Protein AF-0000000070336571 (afdb_homodimer)

InterPro domains:
  IPR000070 Pectinesterase, catalytic [PF01095] (1-178)
  IPR011050 Pectin lyase fold/virulence factor [SSF51126] (1-182)
  IPR012334 Pectin lyase fold [G3DSA:2.160.20.10] (1-184)

pLDDT: mean 88.75, std 18.02, range [26.05, 98.94]

Organism: NCBI:txid109376

Structure (mmCIF, N/CA/C/O backbone):
data_AF-0000000070336571-model_v1
#
loop_
_entity.id
_entity.type
_entity.pdbx_description
1 polymer Pectinesterase
#
loop_
_atom_site.group_PDB
_atom_site.id
_atom_site.type_symbol
_atom_site.label_atom_id
_atom_site.label_alt_id
_atom_site.label_comp_id
_atom_site.label_asym_id
_atom_site.label_entity_id
_atom_site.label_seq_id
_atom_site.pdbx_PDB_ins_code
_atom_site.Cartn_x
_atom_site.Cartn_y
_atom_site.Cartn_z
_atom_site.occupancy
_atom_site.B_iso_or_equiv
_atom_site.auth_seq_id
_atom_site.auth_comp_id
_atom_site.auth_asym_id
_atom_site.auth_atom_id
_atom_site.pdbx_PDB_model_num
ATOM 1 N N . GLY A 1 1 ? -10.25 0.344 24.266 1 26.14 1 GLY A N 1
ATOM 2 C CA . GLY A 1 1 ? -11.508 0.098 23.578 1 26.14 1 GLY A CA 1
ATOM 3 C C . GL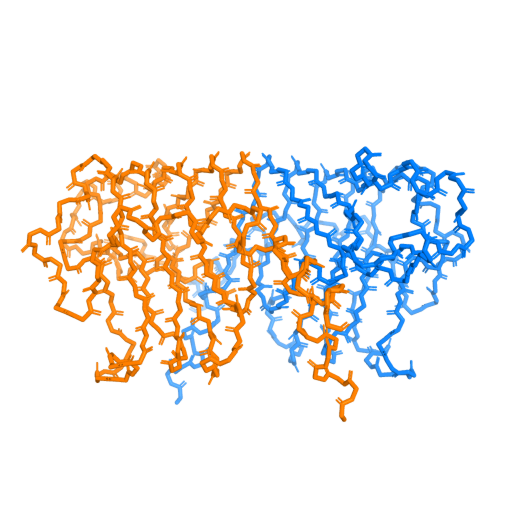Y A 1 1 ? -11.633 0.842 22.266 1 26.14 1 GLY A C 1
ATOM 4 O O . GLY A 1 1 ? -12.391 0.437 21.391 1 26.14 1 GLY A O 1
ATOM 5 N N . ASN A 1 2 ? -11.438 2.176 22.312 1 30.66 2 ASN A N 1
ATOM 6 C CA . ASN A 1 2 ? -11.547 3.252 21.328 1 30.66 2 ASN A CA 1
ATOM 7 C C . ASN A 1 2 ? -10.602 3.029 20.141 1 30.66 2 ASN A C 1
ATOM 9 O O . ASN A 1 2 ? -10.656 3.76 19.156 1 30.66 2 ASN A O 1
ATOM 13 N N . GLN A 1 3 ? -9.539 2.387 20.344 1 32.62 3 GLN A N 1
ATOM 14 C CA . GLN A 1 3 ? -8.516 1.986 19.391 1 32.62 3 GLN A CA 1
ATOM 15 C C . GLN A 1 3 ? -9.117 1.118 18.281 1 32.62 3 GLN A C 1
ATOM 17 O O . GLN A 1 3 ? -8.68 1.175 17.125 1 32.62 3 GLN A O 1
ATOM 22 N N . ASP A 1 4 ? -10.023 0.249 18.625 1 37.59 4 ASP A N 1
ATOM 23 C CA . ASP A 1 4 ? -10.664 -0.74 17.766 1 37.59 4 ASP A CA 1
ATOM 24 C C . ASP A 1 4 ? -11.445 -0.065 16.641 1 37.59 4 ASP A C 1
ATOM 26 O O . ASP A 1 4 ? -11.516 -0.591 15.523 1 37.59 4 ASP A O 1
ATOM 30 N N . THR A 1 5 ? -12.25 0.947 17.016 1 38.78 5 THR A N 1
ATOM 31 C CA . THR A 1 5 ? -13.086 1.68 16.062 1 38.78 5 THR A CA 1
ATOM 32 C C . THR A 1 5 ? -12.227 2.408 15.031 1 38.78 5 THR A C 1
ATOM 34 O O . THR A 1 5 ? -12.594 2.494 13.859 1 38.78 5 THR A O 1
ATOM 37 N N . LEU A 1 6 ? -11.203 3.082 15.562 1 38.59 6 LEU A N 1
ATOM 38 C CA . LEU A 1 6 ? -10.25 3.797 14.711 1 38.59 6 LEU A CA 1
ATOM 39 C C . LEU A 1 6 ? -9.742 2.9 13.594 1 38.59 6 LEU A C 1
ATOM 41 O O . LEU A 1 6 ? -9.57 3.355 12.453 1 38.59 6 LEU A O 1
ATOM 45 N N . TYR A 1 7 ? -9.586 1.588 13.914 1 45.19 7 TYR A N 1
ATOM 46 C CA . TYR A 1 7 ? -9.109 0.626 12.922 1 45.19 7 TYR A CA 1
ATOM 47 C C . TYR A 1 7 ? -10.148 0.399 11.836 1 45.19 7 TYR A C 1
ATOM 49 O O . TYR A 1 7 ? -9.805 0.207 10.664 1 45.19 7 TYR A O 1
ATOM 57 N N . ALA A 1 8 ? -11.453 0.319 12.258 1 42.94 8 ALA A N 1
ATOM 58 C CA . ALA A 1 8 ? -12.5 -0.125 11.336 1 42.94 8 ALA A CA 1
ATOM 59 C C . ALA A 1 8 ? -12.492 0.701 10.055 1 42.94 8 ALA A C 1
ATOM 61 O O . ALA A 1 8 ? -12.68 0.162 8.961 1 42.94 8 ALA A O 1
ATOM 62 N N . HIS A 1 9 ? -12.508 2.102 10.219 1 49.62 9 HIS A N 1
ATOM 63 C CA . HIS A 1 9 ? -12.711 2.941 9.047 1 49.62 9 HIS A CA 1
ATOM 64 C C . HIS A 1 9 ? -11.383 3.344 8.422 1 49.62 9 HIS A C 1
ATOM 66 O O . HIS A 1 9 ? -11.336 3.756 7.262 1 49.62 9 HIS A O 1
ATOM 72 N N . GLY A 1 10 ? -10.328 3.242 9.25 1 55.06 10 GLY A N 1
ATOM 73 C CA . GLY A 1 10 ? -9.062 3.906 8.945 1 55.06 10 GLY A CA 1
ATOM 74 C C . GLY A 1 10 ? -8.188 3.113 8 1 55.06 10 GLY A C 1
ATOM 75 O O . GLY A 1 10 ? -7.215 3.645 7.457 1 55.06 10 GLY A O 1
ATOM 76 N N . LEU A 1 11 ? -8.789 2.008 7.434 1 69.25 11 LEU A N 1
ATOM 77 C CA . LEU A 1 11 ? -7.809 1.226 6.695 1 69.25 11 LEU A CA 1
ATOM 78 C C . LEU A 1 11 ? -8.297 0.939 5.277 1 69.25 11 LEU A C 1
ATOM 80 O O . LEU A 1 11 ? -8.07 -0.15 4.746 1 69.25 11 LEU A O 1
ATOM 84 N N . ARG A 1 12 ? -9.008 2.129 4.805 1 83.44 12 ARG A N 1
ATOM 85 C CA . ARG A 1 12 ? -9.469 1.96 3.43 1 83.44 12 ARG A CA 1
ATOM 86 C C . ARG A 1 12 ? -8.539 2.664 2.449 1 83.44 12 ARG A C 1
ATOM 88 O O . ARG A 1 12 ? -8.242 3.852 2.607 1 83.44 12 ARG A O 1
ATOM 95 N N . GLN A 1 13 ? -8.109 1.908 1.438 1 86.62 13 GLN A N 1
ATOM 96 C CA . GLN A 1 13 ? -7.145 2.422 0.47 1 86.62 13 GLN A CA 1
ATOM 97 C C . GLN A 1 13 ? -7.586 2.121 -0.959 1 86.62 13 GLN A C 1
ATOM 99 O O . GLN A 1 13 ? -8.102 1.037 -1.241 1 86.62 13 GLN A O 1
ATOM 104 N N . PHE A 1 14 ? -7.551 3.182 -1.761 1 91.38 14 PHE A N 1
ATOM 105 C CA . PHE A 1 14 ? -7.812 3.014 -3.186 1 91.38 14 PHE A CA 1
ATOM 106 C C . PHE A 1 14 ? -6.59 3.396 -4.012 1 91.38 14 PHE A C 1
ATOM 108 O O . PHE A 1 14 ? -6.102 4.523 -3.918 1 91.38 14 PHE A O 1
ATOM 115 N N . TYR A 1 15 ? -6.078 2.455 -4.766 1 93.25 15 TYR A N 1
ATOM 116 C CA . TYR A 1 15 ? -4.965 2.639 -5.691 1 93.25 15 TYR A CA 1
ATOM 117 C C . TYR A 1 15 ? -5.438 2.566 -7.137 1 93.25 15 TYR A C 1
ATOM 119 O O . TYR A 1 15 ? -6.055 1.582 -7.547 1 93.25 15 TYR A O 1
ATOM 127 N N . LYS A 1 16 ? -5.125 3.643 -7.926 1 94.12 16 LYS A N 1
ATOM 128 C CA . LYS A 1 16 ? -5.547 3.643 -9.328 1 94.12 16 LYS A CA 1
ATOM 129 C C . LYS A 1 16 ? -4.383 3.986 -10.25 1 94.12 16 LYS A C 1
ATOM 131 O O . LYS A 1 16 ? -3.615 4.91 -9.977 1 94.12 16 LYS A O 1
ATOM 136 N N . SER A 1 17 ? -4.242 3.242 -11.352 1 94.06 17 SER A N 1
ATOM 137 C CA . SER A 1 17 ? -3.273 3.5 -12.414 1 94.06 17 SER A CA 1
ATOM 138 C C . SER A 1 17 ? -1.854 3.566 -11.859 1 94.06 17 SER A C 1
ATOM 140 O O . SER A 1 17 ? -1.118 4.516 -12.141 1 94.06 17 SER A O 1
ATOM 142 N N . CYS A 1 18 ? -1.588 2.557 -11.148 1 92.38 18 CYS A N 1
ATOM 143 C CA . CYS A 1 18 ? -0.305 2.502 -10.453 1 92.38 18 CYS A CA 1
ATOM 144 C C . CYS A 1 18 ? 0.605 1.449 -11.07 1 92.38 18 CYS A C 1
ATOM 146 O O . CYS A 1 18 ? 0.133 0.412 -11.547 1 92.38 18 CYS A O 1
ATOM 148 N N . ARG A 1 19 ? 1.856 1.808 -11.055 1 94.44 19 ARG A N 1
ATOM 149 C CA . ARG A 1 19 ? 2.895 0.794 -11.211 1 94.44 19 ARG A CA 1
ATOM 150 C C . ARG A 1 19 ? 3.469 0.387 -9.859 1 94.44 19 ARG A C 1
ATOM 152 O O . ARG A 1 19 ? 4.062 1.21 -9.156 1 94.44 19 ARG A O 1
ATOM 159 N N . ILE A 1 20 ? 3.264 -0.863 -9.5 1 94 20 ILE A N 1
ATOM 160 C CA . ILE A 1 20 ? 3.674 -1.394 -8.203 1 94 20 ILE A CA 1
ATOM 161 C C . ILE A 1 20 ? 4.633 -2.564 -8.406 1 94 20 ILE A C 1
ATOM 163 O O . ILE A 1 20 ? 4.336 -3.496 -9.156 1 94 20 ILE A O 1
ATOM 167 N N . GLN A 1 21 ? 5.766 -2.48 -7.836 1 92.81 21 GLN A N 1
ATOM 168 C CA . GLN A 1 21 ? 6.719 -3.57 -8.023 1 92.81 21 GLN A CA 1
ATOM 169 C C . GLN A 1 21 ? 7.332 -4.004 -6.695 1 92.81 21 GLN A C 1
ATOM 171 O O . GLN A 1 21 ? 7.512 -3.182 -5.793 1 92.81 21 GLN A O 1
ATOM 176 N N . GLY A 1 22 ? 7.621 -5.266 -6.621 1 89.25 22 GLY A N 1
ATOM 177 C CA . GLY A 1 22 ? 8.273 -5.902 -5.484 1 89.25 22 GLY A CA 1
ATOM 178 C C . GLY A 1 22 ? 8.539 -7.379 -5.699 1 89.25 22 GLY A C 1
ATOM 179 O O . GLY A 1 22 ? 8.281 -7.914 -6.781 1 89.25 22 GLY A O 1
ATOM 180 N N . ASN A 1 23 ? 9.039 -8.031 -4.711 1 87.12 23 ASN A N 1
ATOM 181 C CA . ASN A 1 23 ? 9.367 -9.445 -4.867 1 87.12 23 ASN A CA 1
ATOM 182 C C . ASN A 1 23 ? 8.398 -10.336 -4.094 1 87.12 23 ASN A C 1
ATOM 184 O O . ASN A 1 23 ? 7.234 -10.469 -4.473 1 87.12 23 ASN A O 1
ATOM 188 N N . VAL A 1 24 ? 8.742 -10.758 -2.889 1 87.38 24 VAL A N 1
ATOM 189 C CA . VAL A 1 24 ? 7.879 -11.656 -2.127 1 87.38 24 VAL A CA 1
ATOM 190 C C . VAL A 1 24 ? 7.008 -10.852 -1.169 1 87.38 24 VAL A C 1
ATOM 192 O O . VAL A 1 24 ? 7.492 -9.938 -0.496 1 87.38 24 VAL A O 1
ATOM 195 N N . ASP A 1 25 ? 5.723 -11.141 -1.188 1 90.25 25 ASP A N 1
ATOM 196 C CA . ASP A 1 25 ? 4.781 -10.539 -0.248 1 90.25 25 ASP A CA 1
ATOM 197 C C . ASP A 1 25 ? 4.879 -9.016 -0.277 1 90.25 25 ASP A C 1
ATOM 199 O O . ASP A 1 25 ? 4.883 -8.367 0.773 1 90.25 25 ASP A O 1
ATOM 203 N N . PHE A 1 26 ? 4.922 -8.492 -1.501 1 88.5 26 PHE A N 1
ATOM 204 C CA . PHE A 1 26 ? 5.207 -7.066 -1.537 1 88.5 26 PHE A CA 1
ATOM 205 C C . PHE A 1 26 ? 3.926 -6.25 -1.419 1 88.5 26 PHE A C 1
ATOM 207 O O . PHE A 1 26 ? 3.969 -5.047 -1.166 1 88.5 26 PHE A O 1
ATOM 214 N N . ILE A 1 27 ? 2.838 -6.77 -1.604 1 91.06 27 ILE A N 1
ATOM 215 C CA . ILE A 1 27 ? 1.576 -6.203 -1.14 1 91.06 27 ILE A CA 1
ATOM 216 C C . ILE A 1 27 ? 1.104 -6.945 0.109 1 91.06 27 ILE A C 1
ATOM 218 O O . ILE A 1 27 ? 0.584 -8.062 0.017 1 91.06 27 ILE A O 1
ATOM 222 N N . PHE A 1 28 ? 1.357 -6.305 1.237 1 88 28 PHE A N 1
ATOM 223 C CA . PHE A 1 28 ? 1.272 -6.973 2.531 1 88 28 PHE A CA 1
ATOM 224 C C . PHE A 1 28 ? 0.507 -6.113 3.533 1 88 28 PHE A C 1
ATOM 226 O O . PHE A 1 28 ? 0.68 -4.891 3.57 1 88 28 PHE A O 1
ATOM 233 N N . GLY A 1 29 ? -0.307 -6.812 4.387 1 83.94 29 GLY A N 1
ATOM 234 C CA . GLY A 1 29 ? -0.961 -6.082 5.461 1 83.94 29 GLY A CA 1
ATOM 235 C C . GLY A 1 29 ? -2.422 -6.457 5.633 1 83.94 29 GLY A C 1
ATOM 236 O O . GLY A 1 29 ? -2.859 -7.504 5.156 1 83.94 29 GLY A O 1
ATOM 237 N N . ASN A 1 30 ? -3.143 -5.625 6.375 1 87.06 30 ASN A N 1
ATOM 238 C CA . ASN A 1 30 ? -4.523 -5.941 6.723 1 87.06 30 ASN A CA 1
ATOM 239 C C . ASN A 1 30 ? -5.465 -4.785 6.387 1 87.06 30 ASN A C 1
ATOM 241 O O . ASN A 1 30 ? -6.473 -4.586 7.066 1 87.06 30 ASN A O 1
ATOM 245 N N . SER A 1 31 ? -5.191 -4.023 5.422 1 85.38 31 SER A N 1
ATOM 246 C CA . SER A 1 31 ? -6.074 -2.945 4.98 1 85.38 31 SER A CA 1
ATOM 247 C C . SER A 1 31 ? -7.191 -3.477 4.094 1 85.38 31 SER A C 1
ATOM 249 O O . SER A 1 31 ? -7.125 -4.613 3.615 1 85.38 31 SER A O 1
ATOM 251 N N . ALA A 1 32 ? -8.297 -2.678 4.035 1 90.5 32 ALA A N 1
ATOM 252 C CA . ALA A 1 32 ? -9.219 -2.799 2.908 1 90.5 32 ALA A CA 1
ATOM 253 C C . ALA A 1 32 ? -8.703 -2.039 1.69 1 90.5 32 ALA A C 1
ATOM 255 O O . ALA A 1 32 ? -8.805 -0.812 1.627 1 90.5 32 ALA A O 1
ATOM 256 N N . SER A 1 33 ? -8.148 -2.746 0.729 1 93 33 SER A N 1
ATOM 257 C CA . SER A 1 33 ? -7.484 -2.082 -0.388 1 93 33 SER A CA 1
ATOM 258 C C . SER A 1 33 ? -8.062 -2.541 -1.725 1 93 33 SER A C 1
ATOM 260 O O . SER A 1 33 ? -8.266 -3.736 -1.939 1 93 33 SER A O 1
ATOM 262 N N . VAL A 1 34 ? -8.352 -1.565 -2.58 1 95.69 34 VAL A N 1
ATOM 263 C CA . VAL A 1 34 ? -8.688 -1.846 -3.971 1 95.69 34 VAL A CA 1
ATOM 264 C C . VAL A 1 34 ? -7.594 -1.301 -4.887 1 95.69 34 VAL A C 1
ATOM 266 O O . VAL A 1 34 ? -7.223 -0.128 -4.793 1 95.69 34 VAL A O 1
ATOM 269 N N . PHE A 1 35 ? -7.055 -2.158 -5.73 1 97 35 PHE A N 1
ATOM 270 C CA . PHE A 1 35 ? -6.129 -1.804 -6.801 1 97 35 PHE A CA 1
ATOM 271 C C . PHE A 1 35 ? -6.816 -1.865 -8.156 1 97 35 PHE A C 1
ATOM 273 O O . PHE A 1 35 ? -7.219 -2.939 -8.609 1 97 35 PHE A O 1
ATOM 280 N N . GLN A 1 36 ? -6.984 -0.698 -8.797 1 97.5 36 GLN A N 1
ATOM 281 C CA . GLN A 1 36 ? -7.703 -0.656 -10.07 1 97.5 36 GLN A CA 1
ATOM 282 C C . GLN A 1 36 ? -6.797 -0.163 -11.195 1 97.5 36 GLN A C 1
ATOM 284 O O . GLN A 1 36 ? -6.129 0.865 -11.055 1 97.5 36 GLN A O 1
ATOM 289 N N . ASP A 1 37 ? -6.758 -0.861 -12.344 1 98.06 37 ASP A N 1
ATOM 290 C CA . ASP A 1 37 ? -6.027 -0.469 -13.547 1 98.06 37 ASP A CA 1
ATOM 291 C C . ASP A 1 37 ? -4.539 -0.288 -13.25 1 98.06 37 ASP A C 1
ATOM 293 O O . ASP A 1 37 ? -3.914 0.656 -13.734 1 98.06 37 ASP A O 1
ATOM 297 N N . CYS A 1 38 ? -4.051 -1.156 -12.414 1 97.62 38 CYS A N 1
ATOM 298 C CA . CYS A 1 38 ? -2.652 -1.08 -12.008 1 97.62 38 CYS A CA 1
ATOM 299 C C . CYS A 1 38 ? -1.817 -2.139 -12.711 1 97.62 38 CYS A C 1
ATOM 301 O O . CYS A 1 38 ? -2.357 -3.121 -13.227 1 97.62 38 CYS A O 1
ATOM 303 N N . GLU A 1 39 ? -0.491 -1.908 -12.789 1 98.12 39 GLU A N 1
ATOM 304 C CA . GLU A 1 39 ? 0.508 -2.92 -13.117 1 98.12 39 GLU A CA 1
ATOM 305 C C . GLU A 1 39 ? 1.189 -3.455 -11.859 1 98.12 39 GLU A C 1
ATOM 307 O O . GLU A 1 39 ? 1.856 -2.705 -11.148 1 98.12 39 GLU A O 1
ATOM 312 N N . ILE A 1 40 ? 0.955 -4.691 -11.602 1 98 40 ILE A N 1
ATOM 313 C CA . ILE A 1 40 ? 1.601 -5.379 -10.492 1 98 40 ILE A CA 1
ATOM 314 C C . ILE A 1 40 ? 2.777 -6.203 -11.008 1 98 40 ILE A C 1
ATOM 316 O O . ILE A 1 40 ? 2.582 -7.203 -11.711 1 98 40 ILE A O 1
ATOM 320 N N . LEU A 1 41 ? 4.012 -5.797 -10.672 1 96.75 41 LEU A N 1
ATOM 321 C CA . LEU A 1 41 ? 5.191 -6.352 -11.328 1 96.75 41 LEU A CA 1
ATOM 322 C C . LEU A 1 41 ? 6.113 -7.02 -10.305 1 96.75 41 LEU A C 1
ATOM 324 O O . LEU A 1 41 ? 6.609 -6.363 -9.391 1 96.75 41 LEU A O 1
ATOM 328 N N . ILE A 1 42 ? 6.293 -8.328 -10.523 1 94.75 42 ILE A N 1
ATOM 329 C CA . ILE A 1 42 ? 7.273 -9.055 -9.727 1 94.75 42 ILE A CA 1
ATOM 330 C C . ILE A 1 42 ? 8.688 -8.648 -10.141 1 94.75 42 ILE A C 1
ATOM 332 O O . ILE A 1 42 ? 9 -8.609 -11.328 1 94.75 42 ILE A O 1
ATOM 336 N N . ALA A 1 43 ? 9.453 -8.328 -9.156 1 91.5 43 ALA A N 1
ATOM 337 C CA . ALA A 1 43 ? 10.836 -7.926 -9.375 1 91.5 43 ALA A CA 1
ATOM 338 C C . ALA A 1 43 ? 11.812 -8.969 -8.828 1 91.5 43 ALA A C 1
ATOM 340 O O . ALA A 1 43 ? 11.445 -9.766 -7.961 1 91.5 43 ALA A O 1
ATOM 341 N N . PRO A 1 44 ? 13.031 -8.992 -9.398 1 88.94 44 PRO A N 1
ATOM 342 C CA . PRO A 1 44 ? 14.016 -9.945 -8.883 1 88.94 44 PRO A CA 1
ATOM 343 C C . PRO A 1 44 ? 14.438 -9.648 -7.445 1 88.94 44 PRO A C 1
ATOM 345 O O . PRO A 1 44 ? 14.422 -8.492 -7.023 1 88.94 44 PRO A O 1
ATOM 348 N N . ARG A 1 45 ? 14.758 -10.781 -6.848 1 83.88 45 ARG A N 1
ATOM 349 C CA . ARG A 1 45 ? 15.445 -10.562 -5.582 1 83.88 45 ARG A CA 1
ATOM 350 C C . ARG A 1 45 ? 16.828 -9.953 -5.805 1 83.88 45 ARG A C 1
ATOM 352 O O . ARG A 1 45 ? 17.375 -10.047 -6.898 1 83.88 45 ARG A O 1
ATOM 359 N N . GLN A 1 46 ? 17.312 -9.477 -4.832 1 73.06 46 GLN A N 1
ATOM 360 C CA . GLN A 1 46 ? 18.562 -8.758 -4.957 1 73.06 46 GLN A CA 1
ATOM 361 C C . GLN A 1 46 ? 19.75 -9.711 -4.922 1 73.06 46 GLN A C 1
ATOM 363 O O . GLN A 1 46 ? 20.719 -9.547 -5.676 1 73.06 46 GLN A O 1
ATOM 368 N N . VAL A 1 47 ? 19.531 -10.711 -4.031 1 75.81 47 VAL A N 1
ATOM 369 C CA . VAL A 1 47 ? 20.641 -11.633 -3.838 1 75.81 47 VAL A CA 1
ATOM 370 C C . VAL A 1 47 ? 20.406 -12.906 -4.645 1 75.81 47 VAL A C 1
ATOM 372 O O . VAL A 1 47 ? 19.406 -13.594 -4.445 1 75.81 47 VAL A O 1
ATOM 375 N N . ASN A 1 48 ? 21.297 -13.203 -5.559 1 85.25 48 ASN A N 1
ATOM 376 C CA . ASN A 1 48 ? 21.281 -14.398 -6.398 1 85.25 48 ASN A CA 1
ATOM 377 C C . ASN A 1 48 ? 19.922 -14.594 -7.07 1 85.25 48 ASN A C 1
ATOM 379 O O . ASN A 1 48 ? 19.312 -15.648 -6.949 1 85.25 48 ASN A O 1
ATOM 383 N N . PRO A 1 49 ? 19.594 -13.609 -7.812 1 87.06 49 PRO A N 1
ATOM 384 C CA . PRO A 1 49 ? 18.25 -13.672 -8.414 1 87.06 49 PRO A CA 1
ATOM 385 C C . PRO A 1 49 ? 18.094 -14.852 -9.367 1 87.06 49 PRO A C 1
ATOM 387 O O . PRO A 1 49 ? 16.969 -15.328 -9.586 1 87.06 49 PRO A O 1
ATOM 390 N N . GLU A 1 50 ? 19.156 -15.375 -9.836 1 89.94 50 GLU A N 1
ATOM 391 C CA . GLU A 1 50 ? 19.094 -16.469 -10.805 1 89.94 50 GLU A CA 1
ATOM 392 C C . GLU A 1 50 ? 18.688 -17.781 -10.141 1 89.94 50 GLU A C 1
ATOM 394 O O . GLU A 1 50 ? 18.25 -18.703 -10.812 1 89.94 50 GLU A O 1
ATOM 399 N N . LYS A 1 51 ? 18.906 -17.875 -8.828 1 88.69 51 LYS A N 1
ATOM 400 C CA . LYS A 1 51 ? 18.547 -19.094 -8.117 1 88.69 51 LYS A CA 1
ATOM 401 C C . LYS A 1 51 ? 17.031 -19.234 -7.992 1 88.69 51 LYS A C 1
ATOM 403 O O . LYS A 1 51 ? 16.531 -20.328 -7.691 1 88.69 51 LYS A O 1
ATOM 408 N N . GLY A 1 52 ? 16.375 -18.203 -8.266 1 83.62 52 GLY A N 1
ATOM 409 C CA . GLY A 1 52 ? 14.93 -18.234 -8.258 1 83.62 52 GLY A CA 1
ATOM 410 C C . GLY A 1 52 ? 14.336 -18.297 -6.855 1 83.62 52 GLY A C 1
ATOM 411 O O . GLY A 1 52 ? 15.07 -18.25 -5.867 1 83.62 52 GLY A O 1
ATOM 412 N N . GLU A 1 53 ? 13.039 -18.188 -6.789 1 85.19 53 GLU A N 1
ATOM 413 C CA . GLU A 1 53 ? 12.312 -18.266 -5.527 1 85.19 53 GLU A CA 1
ATOM 414 C C . GLU A 1 53 ? 10.812 -18.422 -5.766 1 85.19 53 GLU A C 1
ATOM 416 O O . GLU A 1 53 ? 10.344 -18.328 -6.902 1 85.19 53 GLU A O 1
ATOM 421 N N . LYS A 1 54 ? 10.211 -18.844 -4.672 1 91.62 54 LYS A N 1
ATOM 422 C CA . LYS A 1 54 ? 8.75 -18.75 -4.625 1 91.62 54 LYS A CA 1
ATOM 423 C C . LYS A 1 54 ? 8.289 -17.359 -4.207 1 91.62 54 LYS A C 1
ATOM 425 O O . LYS A 1 54 ? 8.672 -16.875 -3.145 1 91.62 54 LYS A O 1
ATOM 430 N N . ASN A 1 55 ? 7.586 -16.719 -5.086 1 91.38 55 ASN A N 1
ATOM 431 C CA . ASN A 1 55 ? 7.09 -15.375 -4.832 1 91.38 55 ASN A CA 1
ATOM 432 C C . ASN A 1 55 ? 5.566 -15.344 -4.758 1 91.38 55 ASN A C 1
ATOM 434 O O . ASN A 1 55 ? 4.887 -15.648 -5.738 1 91.38 55 ASN A O 1
ATOM 438 N N . ALA A 1 56 ? 5.109 -15.062 -3.572 1 95.81 56 ALA A N 1
ATOM 439 C CA . ALA A 1 56 ? 3.705 -14.664 -3.5 1 95.81 56 ALA A CA 1
ATOM 440 C C . ALA A 1 56 ? 3.553 -13.156 -3.658 1 95.81 56 ALA A C 1
ATOM 442 O O . ALA A 1 56 ? 4.242 -12.383 -2.988 1 95.81 56 ALA A O 1
ATOM 443 N N . VAL A 1 57 ? 2.629 -12.727 -4.523 1 96.06 57 VAL A N 1
ATOM 444 C CA . VAL A 1 57 ? 2.41 -11.305 -4.766 1 96.06 57 VAL A CA 1
ATOM 445 C C . VAL A 1 57 ? 1.842 -10.648 -3.508 1 96.06 57 VAL A C 1
ATOM 447 O O . VAL A 1 57 ? 2.246 -9.539 -3.141 1 96.06 57 VAL A O 1
ATOM 450 N N . THR A 1 58 ? 0.951 -11.328 -2.838 1 96.12 58 THR A N 1
ATOM 451 C CA . THR A 1 58 ? 0.219 -10.711 -1.734 1 96.12 58 THR A CA 1
ATOM 452 C C . THR A 1 58 ? 0.324 -11.57 -0.475 1 96.12 58 THR A C 1
ATOM 454 O O . THR A 1 58 ? 0.399 -12.797 -0.558 1 96.12 58 THR A O 1
ATOM 457 N N . ALA A 1 59 ? 0.296 -10.938 0.696 1 94.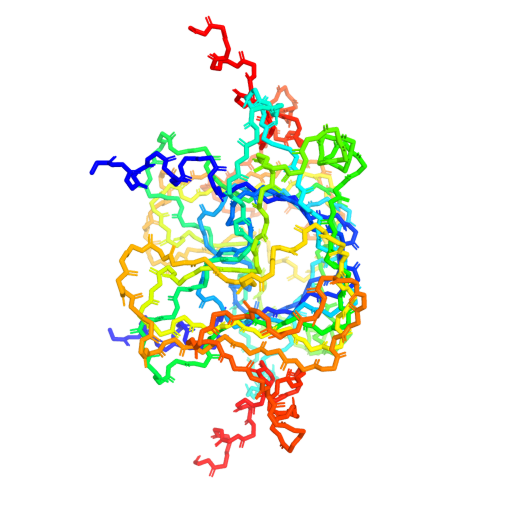25 59 ALA A N 1
ATOM 458 C CA . ALA A 1 59 ? 0.106 -11.539 2.012 1 94.25 59 ALA A CA 1
ATOM 459 C C . ALA A 1 59 ? -0.848 -10.711 2.865 1 94.25 59 ALA A C 1
ATOM 461 O O . ALA A 1 59 ? -0.415 -9.82 3.602 1 94.25 59 ALA A O 1
ATOM 462 N N . GLN A 1 60 ? -2.111 -11.031 2.74 1 92.94 60 GLN A N 1
ATOM 463 C CA . GLN A 1 60 ? -3.146 -10.273 3.436 1 92.94 60 GLN A CA 1
ATOM 464 C C . GLN A 1 60 ? -3.387 -10.828 4.836 1 92.94 60 GLN A C 1
ATOM 466 O O . GLN A 1 60 ? -3.338 -12.039 5.047 1 92.94 60 GLN A O 1
ATOM 471 N N . GLY A 1 61 ? -3.689 -9.938 5.781 1 91.31 61 GLY A N 1
ATOM 472 C CA . GLY A 1 61 ? -3.57 -10.344 7.176 1 91.31 61 GLY A CA 1
ATOM 473 C C . GLY A 1 61 ? -4.855 -10.164 7.957 1 91.31 61 GLY A C 1
ATOM 474 O O . GLY A 1 61 ? -4.832 -9.727 9.109 1 91.31 61 GLY A O 1
ATOM 475 N N . ARG A 1 62 ? -6.004 -10.453 7.422 1 91 62 ARG A N 1
ATOM 476 C CA . ARG A 1 62 ? -7.273 -10.398 8.141 1 91 62 ARG A CA 1
ATOM 477 C C . ARG A 1 62 ? -7.316 -11.445 9.25 1 91 62 ARG A C 1
ATOM 479 O O . ARG A 1 62 ? -7.098 -12.633 9 1 91 62 ARG A O 1
ATOM 486 N N . ILE A 1 63 ? -7.625 -10.977 10.516 1 92.69 63 ILE A N 1
ATOM 487 C CA . ILE A 1 63 ? -7.48 -11.859 11.664 1 92.69 63 ILE A CA 1
ATOM 488 C C . ILE A 1 63 ? -8.859 -12.289 12.156 1 92.69 63 ILE A C 1
ATOM 490 O O . ILE A 1 63 ? -8.977 -13.234 12.938 1 92.69 63 ILE A O 1
ATOM 494 N N . ASP A 1 64 ? -9.883 -11.602 11.742 1 93.56 64 ASP A N 1
ATOM 495 C CA . ASP A 1 64 ? -11.25 -11.828 12.203 1 93.56 64 ASP A CA 1
ATOM 496 C C . ASP A 1 64 ? -12.234 -11.789 11.039 1 93.56 64 ASP A C 1
ATOM 498 O O . ASP A 1 64 ? -12.164 -10.906 10.188 1 93.56 64 ASP A O 1
ATOM 502 N N . PRO A 1 65 ? -13.195 -12.773 10.984 1 92.38 65 PRO A N 1
ATOM 503 C CA . PRO A 1 65 ? -14.125 -12.836 9.852 1 92.38 65 PRO A CA 1
ATOM 504 C C . PRO A 1 65 ? -15.047 -11.625 9.773 1 92.38 65 PRO A C 1
ATOM 506 O O . PRO A 1 65 ? -15.625 -11.352 8.719 1 92.38 65 PRO A O 1
ATOM 509 N N . SER A 1 66 ? -15.195 -10.852 10.852 1 89 66 SER A N 1
ATOM 510 C CA . SER A 1 66 ? -16.078 -9.695 10.859 1 89 66 SER A CA 1
ATOM 511 C C . SER A 1 66 ? -15.398 -8.469 10.258 1 89 66 SER A C 1
ATOM 513 O O . SER A 1 66 ? -16.062 -7.477 9.945 1 89 66 SER A O 1
ATOM 515 N N . GLN A 1 67 ? -14.117 -8.539 10.078 1 85.56 67 GLN A N 1
ATOM 516 C CA . GLN A 1 67 ? -13.414 -7.422 9.453 1 85.56 67 GLN A CA 1
ATOM 517 C C . GLN A 1 67 ? -13.758 -7.309 7.973 1 85.56 67 GLN A C 1
ATOM 519 O O . GLN A 1 67 ? -13.891 -8.32 7.281 1 85.56 67 GLN A O 1
ATOM 524 N N . SER A 1 68 ? -13.836 -6.086 7.5 1 87 68 SER A N 1
ATOM 525 C CA . SER A 1 68 ? -14.141 -5.844 6.094 1 87 68 SER A CA 1
ATOM 526 C C . SER A 1 68 ? -12.867 -5.75 5.258 1 87 68 SER A C 1
ATOM 528 O O . SER A 1 68 ? -12.914 -5.398 4.078 1 87 68 SER A O 1
ATOM 530 N N . THR A 1 69 ? -11.758 -6.074 5.84 1 90.06 69 THR A N 1
ATOM 531 C CA . THR A 1 69 ? -10.477 -5.871 5.176 1 90.06 69 THR A CA 1
ATOM 532 C C . THR A 1 69 ? -10.219 -6.965 4.141 1 90.06 69 THR A C 1
ATOM 534 O O . THR A 1 69 ? -10.945 -7.961 4.098 1 90.06 69 THR A O 1
ATOM 537 N N . GLY A 1 70 ? -9.289 -6.703 3.27 1 94.44 70 GLY A N 1
ATOM 538 C CA . GLY A 1 70 ? -8.883 -7.555 2.164 1 94.44 70 GLY A CA 1
ATOM 539 C C . GLY A 1 70 ? -8.242 -6.789 1.026 1 94.44 70 GLY A C 1
ATOM 540 O O . GLY A 1 70 ? -8.211 -5.555 1.036 1 94.44 70 GLY A O 1
ATOM 541 N N . PHE A 1 71 ? -7.684 -7.574 0.045 1 96.81 71 PHE A N 1
ATOM 542 C CA . PHE A 1 71 ? -7.109 -6.984 -1.159 1 96.81 71 PHE A CA 1
ATOM 543 C C . PHE A 1 71 ? -7.945 -7.336 -2.385 1 96.81 71 PHE A C 1
ATOM 545 O O . PHE A 1 71 ? -8.242 -8.508 -2.627 1 96.81 71 PHE A O 1
ATOM 552 N N . VAL A 1 72 ? -8.336 -6.328 -3.111 1 98.12 72 VAL A N 1
ATOM 553 C CA . VAL A 1 72 ? -9.102 -6.504 -4.344 1 98.12 72 VAL A CA 1
ATOM 554 C C . VAL A 1 72 ? -8.328 -5.91 -5.516 1 98.12 72 VAL A C 1
ATOM 556 O O . VAL A 1 72 ? -7.984 -4.723 -5.508 1 98.12 72 VAL A O 1
ATOM 559 N N . PHE A 1 73 ? -8.078 -6.727 -6.523 1 98.69 73 PHE A N 1
ATOM 560 C CA . PHE A 1 73 ? -7.441 -6.289 -7.762 1 98.69 73 PHE A CA 1
ATOM 561 C C . PHE A 1 73 ? -8.438 -6.281 -8.914 1 98.69 73 PHE A C 1
ATOM 563 O O . PHE A 1 73 ? -8.992 -7.32 -9.266 1 98.69 73 PHE A O 1
ATOM 570 N N . LEU A 1 74 ? -8.68 -5.09 -9.461 1 98.69 74 LEU A N 1
ATOM 571 C CA . LEU A 1 74 ? -9.633 -4.91 -10.555 1 98.69 74 LEU A CA 1
ATOM 572 C C . LEU A 1 74 ? -8.914 -4.453 -11.82 1 98.69 74 LEU A C 1
ATOM 574 O O . LEU A 1 74 ? -8.297 -3.389 -11.844 1 98.69 74 LEU A O 1
ATOM 578 N N . ASN A 1 75 ? -8.992 -5.254 -12.906 1 98.75 75 ASN A N 1
ATOM 579 C CA . ASN A 1 75 ? -8.461 -4.887 -14.219 1 98.75 75 A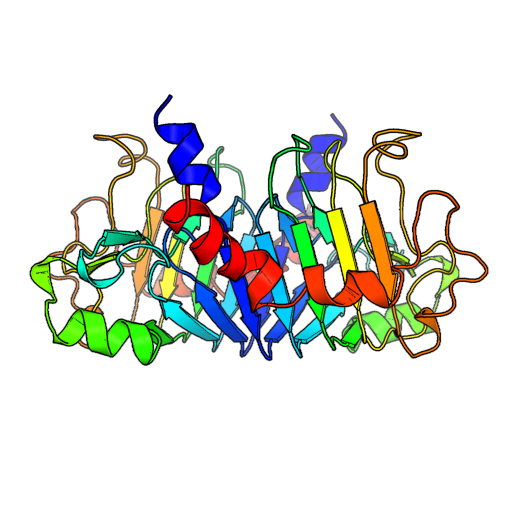SN A CA 1
ATOM 580 C C . ASN A 1 75 ? -6.969 -4.57 -14.141 1 98.75 75 ASN A C 1
ATOM 582 O O . ASN A 1 75 ? -6.516 -3.572 -14.711 1 98.75 75 ASN A O 1
ATOM 586 N N . CYS A 1 76 ? -6.246 -5.367 -13.43 1 98.81 76 CYS A N 1
ATOM 587 C CA . CYS A 1 76 ? -4.809 -5.16 -13.273 1 98.81 76 CYS A CA 1
ATOM 588 C C . CYS A 1 76 ? -4.027 -6.082 -14.203 1 98.81 76 CYS A C 1
ATOM 590 O O . CYS A 1 76 ? -4.551 -7.09 -14.672 1 98.81 76 CYS A O 1
ATOM 592 N N . LEU A 1 77 ? -2.824 -5.691 -14.516 1 98.88 77 LEU A N 1
ATOM 593 C CA . LEU A 1 77 ? -1.827 -6.574 -15.109 1 98.88 77 LEU A CA 1
ATOM 594 C C . LEU A 1 77 ? -0.953 -7.207 -14.031 1 98.88 77 LEU A C 1
ATOM 596 O O . LEU A 1 77 ? -0.421 -6.508 -13.164 1 98.88 77 LEU A O 1
ATOM 600 N N . ILE A 1 78 ? -0.862 -8.516 -14.031 1 98.75 78 ILE A N 1
ATOM 601 C CA . ILE A 1 78 ? 0.078 -9.234 -13.18 1 98.75 78 ILE A CA 1
ATOM 602 C C . ILE A 1 78 ? 1.208 -9.812 -14.031 1 98.75 78 ILE A C 1
ATOM 604 O O . ILE A 1 78 ? 0.982 -10.695 -14.859 1 98.75 78 ILE A O 1
ATOM 608 N N . ASN A 1 79 ? 2.375 -9.297 -13.875 1 98.69 79 ASN A N 1
ATOM 609 C CA . ASN A 1 79 ? 3.537 -9.695 -14.664 1 98.69 79 ASN A CA 1
ATOM 610 C C . ASN A 1 79 ? 4.836 -9.5 -13.883 1 98.69 79 ASN A C 1
ATOM 612 O O . ASN A 1 79 ? 4.809 -9.32 -12.664 1 98.69 79 ASN A O 1
ATOM 616 N N . GLY A 1 80 ? 5.953 -9.742 -14.547 1 97.62 80 GLY A N 1
ATOM 617 C CA . GLY A 1 80 ? 7.262 -9.391 -14.023 1 97.62 80 GLY A CA 1
ATOM 618 C C . GLY A 1 80 ? 7.832 -8.125 -14.648 1 97.62 80 GLY A C 1
ATOM 619 O O . GLY A 1 80 ? 7.418 -7.73 -15.742 1 97.62 80 GLY A O 1
ATOM 620 N N . THR A 1 81 ? 8.719 -7.492 -13.875 1 95.69 81 THR A N 1
ATOM 621 C CA . THR A 1 81 ? 9.523 -6.461 -14.516 1 95.69 81 THR A CA 1
ATOM 622 C C . THR A 1 81 ? 10.32 -7.043 -15.68 1 95.69 81 THR A C 1
ATOM 624 O O . THR A 1 81 ? 10.453 -8.266 -15.805 1 95.69 81 THR A O 1
ATOM 627 N N . GLU A 1 82 ? 10.836 -6.168 -16.484 1 96.19 82 GLU A N 1
ATOM 628 C CA . GLU A 1 82 ? 11.648 -6.645 -17.594 1 96.19 82 GLU A CA 1
ATOM 629 C C . GLU A 1 82 ? 12.812 -7.504 -17.094 1 96.19 82 GLU A C 1
ATOM 631 O O . GLU A 1 82 ? 13.078 -8.57 -17.656 1 96.19 82 GLU A O 1
ATOM 636 N N . GLU A 1 83 ? 13.445 -7.059 -16.031 1 93.94 83 GLU A N 1
ATOM 637 C CA . GLU A 1 83 ? 14.57 -7.793 -15.461 1 93.94 83 GLU A CA 1
ATOM 638 C C . GLU A 1 83 ? 14.133 -9.156 -14.938 1 93.94 83 GLU A C 1
ATOM 640 O O . GLU A 1 83 ? 14.812 -10.164 -15.156 1 93.94 83 GLU A O 1
ATOM 645 N N . TYR A 1 84 ? 13.047 -9.234 -14.328 1 95.81 84 TYR A N 1
ATOM 646 C CA . TYR A 1 84 ? 12.57 -10.492 -13.773 1 95.81 84 TYR A CA 1
ATOM 647 C C . TYR A 1 84 ? 12.164 -11.461 -14.883 1 95.81 84 TYR A C 1
ATOM 649 O O . TYR A 1 84 ? 12.422 -12.664 -14.789 1 95.81 84 TYR A O 1
ATOM 657 N N . MET A 1 85 ? 11.547 -10.93 -15.914 1 97.56 85 MET A N 1
ATOM 658 C CA . MET A 1 85 ? 11.062 -11.797 -16.984 1 97.56 85 MET A CA 1
ATOM 659 C C . MET A 1 85 ? 12.227 -12.438 -17.734 1 97.56 85 MET A C 1
ATOM 661 O O . MET A 1 85 ? 12.109 -13.562 -18.219 1 97.56 85 MET A O 1
ATOM 665 N N . LYS A 1 86 ? 13.32 -11.711 -17.797 1 97.06 86 LYS A N 1
ATOM 666 C CA . LYS A 1 86 ? 14.516 -12.32 -18.359 1 97.06 86 LYS A CA 1
ATOM 667 C C . LYS A 1 86 ? 14.969 -13.523 -17.547 1 97.06 86 LYS A C 1
ATOM 669 O O . LYS A 1 86 ? 15.297 -14.57 -18.094 1 97.06 86 LYS A O 1
ATOM 674 N N . LEU A 1 87 ? 14.977 -13.336 -16.219 1 96.5 87 LEU A N 1
ATOM 675 C CA . LEU A 1 87 ? 15.344 -14.422 -15.328 1 96.5 87 LEU A CA 1
ATOM 676 C C . LEU A 1 87 ? 14.336 -15.57 -15.43 1 96.5 87 LEU A C 1
ATOM 678 O O . LEU A 1 87 ? 14.727 -16.734 -15.531 1 96.5 87 LEU A O 1
ATOM 682 N N . TYR A 1 88 ? 13.055 -15.305 -15.453 1 97.38 88 TYR A N 1
ATOM 683 C CA . TYR A 1 88 ? 11.984 -16.297 -15.531 1 97.38 88 TYR A CA 1
ATOM 684 C C . TYR A 1 88 ? 12.094 -17.125 -16.812 1 97.38 88 TYR A C 1
ATOM 686 O O . TYR A 1 88 ? 12.039 -18.359 -16.766 1 97.38 88 TYR A O 1
ATOM 694 N N . LYS A 1 89 ? 12.258 -16.438 -17.938 1 97.19 89 LYS A N 1
ATOM 695 C CA . LYS A 1 89 ? 12.328 -17.109 -19.219 1 97.19 89 LYS A CA 1
ATOM 696 C C . LYS A 1 89 ? 13.562 -18.016 -19.297 1 97.19 89 LYS A C 1
ATOM 698 O O . LYS A 1 89 ? 13.531 -19.062 -19.938 1 97.19 89 LYS A O 1
ATOM 703 N N . ALA A 1 90 ? 14.586 -17.594 -18.609 1 96.81 90 ALA A N 1
ATOM 704 C CA . ALA A 1 90 ? 15.828 -18.375 -18.625 1 96.81 90 ALA A CA 1
ATOM 705 C C . ALA A 1 90 ? 15.664 -19.672 -17.844 1 96.81 90 ALA A C 1
ATOM 707 O O . ALA A 1 90 ? 16.266 -20.688 -18.203 1 96.81 90 ALA A O 1
ATOM 708 N N . ASN A 1 91 ? 14.883 -19.688 -16.75 1 96.69 91 ASN A N 1
ATOM 709 C CA . ASN A 1 91 ? 14.68 -20.891 -15.953 1 96.69 91 ASN A CA 1
ATOM 710 C C . ASN A 1 91 ? 13.359 -20.828 -15.18 1 96.69 91 ASN A C 1
ATOM 712 O O . ASN A 1 91 ? 13.359 -20.641 -13.969 1 96.69 91 ASN A O 1
ATOM 716 N N . PRO A 1 92 ? 12.289 -21.078 -15.805 1 95.44 92 PRO A N 1
ATOM 717 C CA . PRO A 1 92 ? 10.969 -20.953 -15.164 1 95.44 92 PRO A CA 1
ATOM 718 C C . PRO A 1 92 ? 10.789 -21.922 -14.008 1 95.44 92 PRO A C 1
ATOM 720 O O . PRO A 1 92 ? 9.938 -21.703 -13.141 1 95.44 92 PRO A O 1
ATOM 723 N N . LYS A 1 93 ? 11.586 -22.969 -13.945 1 95.56 93 LYS A N 1
ATOM 724 C CA . LYS A 1 93 ? 11.398 -24.016 -12.945 1 95.56 93 LYS A CA 1
ATOM 725 C C . LYS A 1 93 ? 11.742 -23.5 -11.547 1 95.56 93 LYS A C 1
ATOM 727 O O . LYS A 1 93 ? 11.195 -23.969 -10.555 1 95.56 93 LYS A O 1
ATOM 732 N N . VAL A 1 94 ? 12.625 -22.5 -11.508 1 95.69 94 VAL A N 1
ATOM 733 C CA . VAL A 1 94 ? 13.062 -22.062 -10.188 1 95.69 94 VAL A CA 1
ATOM 734 C C . VAL A 1 94 ? 12.398 -20.734 -9.844 1 95.69 94 VAL A C 1
ATOM 736 O O . VAL A 1 94 ? 12.547 -20.219 -8.727 1 95.69 94 VAL A O 1
ATOM 739 N N . HIS A 1 95 ? 11.719 -20.109 -10.773 1 96.5 95 HIS A N 1
ATOM 740 C CA . HIS A 1 95 ? 10.992 -18.859 -10.547 1 96.5 95 HIS A CA 1
ATOM 741 C C . HIS A 1 95 ? 9.484 -19.109 -10.484 1 96.5 95 HIS A C 1
ATOM 743 O O . HIS A 1 95 ? 8.789 -19.016 -11.5 1 96.5 95 HIS A O 1
ATOM 749 N N . LYS A 1 96 ? 9.008 -19.375 -9.32 1 97.25 96 LYS A N 1
ATOM 750 C CA . LYS A 1 96 ? 7.598 -19.719 -9.125 1 97.25 96 LYS A CA 1
ATOM 751 C C . LYS A 1 96 ? 6.836 -18.562 -8.492 1 97.25 96 LYS A C 1
ATOM 753 O O . LYS A 1 96 ? 7.219 -18.062 -7.434 1 97.25 96 LYS A O 1
ATOM 758 N N . ASN A 1 97 ? 5.816 -18.141 -9.164 1 97.62 97 ASN A N 1
ATOM 759 C CA . ASN A 1 97 ? 5.039 -17 -8.711 1 97.62 97 ASN A CA 1
ATOM 760 C C . ASN A 1 97 ? 3.598 -17.375 -8.398 1 97.62 97 ASN A C 1
ATOM 762 O O . ASN A 1 97 ? 2.98 -18.156 -9.133 1 97.62 97 ASN A O 1
ATOM 766 N N . PHE A 1 98 ? 3.129 -16.875 -7.293 1 98.56 98 PHE A N 1
ATOM 767 C CA . PHE A 1 98 ? 1.778 -17.125 -6.805 1 98.56 98 PHE A CA 1
ATOM 768 C C . PHE A 1 98 ? 1.041 -15.805 -6.574 1 98.56 98 PHE A C 1
ATOM 770 O O . PHE A 1 98 ? 1.663 -14.781 -6.289 1 98.56 98 PHE A O 1
ATOM 777 N N . LEU A 1 99 ? -0.237 -15.844 -6.668 1 98.81 99 LEU A N 1
ATOM 778 C CA . LEU A 1 99 ? -1.065 -14.656 -6.48 1 98.81 99 LEU A CA 1
ATOM 779 C C . LEU A 1 99 ? -1.047 -14.211 -5.023 1 98.81 99 LEU A C 1
ATOM 781 O O . LEU A 1 99 ? -1.188 -13.016 -4.734 1 98.81 99 LEU A O 1
ATOM 785 N N . GLY A 1 100 ? -0.891 -15.148 -4.141 1 98.12 100 GLY A N 1
ATOM 786 C CA . GLY A 1 100 ? -0.836 -14.789 -2.732 1 98.12 100 GLY A CA 1
ATOM 787 C C . GLY A 1 100 ? -0.719 -15.992 -1.815 1 98.12 100 GLY A C 1
ATOM 788 O O . GLY A 1 100 ? -0.744 -17.141 -2.277 1 98.12 100 GLY A O 1
ATOM 789 N N . ARG A 1 101 ? -0.559 -15.672 -0.534 1 97.81 101 ARG A N 1
ATOM 790 C CA . ARG A 1 101 ? -0.585 -16.656 0.542 1 97.81 101 ARG A CA 1
ATOM 791 C C . ARG A 1 101 ? -1.158 -16.047 1.821 1 97.81 101 ARG A C 1
ATOM 793 O O . ARG A 1 101 ? -1.119 -14.836 2.012 1 97.81 101 ARG A O 1
ATOM 800 N N . PRO A 1 102 ? -1.707 -16.922 2.717 1 97.69 102 PRO A N 1
ATOM 801 C CA . PRO A 1 102 ? -2.48 -16.406 3.85 1 97.69 102 PRO A CA 1
ATOM 802 C C . PRO A 1 102 ? -1.61 -16.109 5.07 1 97.69 102 PRO A C 1
ATOM 804 O O . PRO A 1 102 ? -1.348 -17 5.879 1 97.69 102 PRO A O 1
ATOM 807 N N . TRP A 1 103 ? -1.349 -14.891 5.32 1 92.56 103 TRP A N 1
ATOM 808 C CA . TRP A 1 103 ? -0.543 -14.461 6.457 1 92.56 103 TRP A CA 1
ATOM 809 C C . TRP A 1 103 ? -1.318 -14.609 7.762 1 92.56 103 TRP A C 1
ATOM 811 O O . TRP A 1 103 ? -0.734 -14.891 8.812 1 92.56 103 TRP A O 1
ATOM 821 N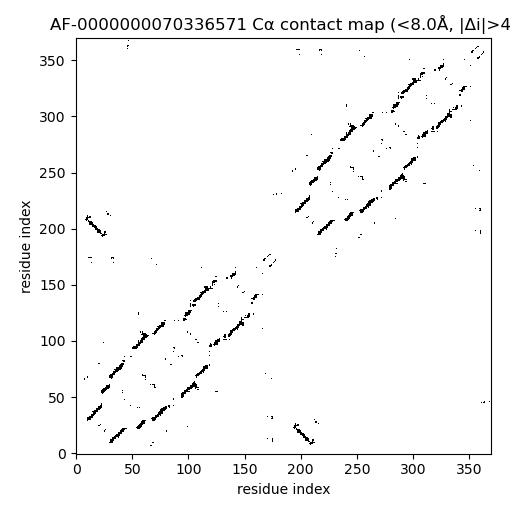 N . LYS A 1 104 ? -2.674 -14.492 7.691 1 94.44 104 LYS A N 1
ATOM 822 C CA . LYS A 1 104 ? -3.537 -14.68 8.859 1 94.44 104 LYS A CA 1
ATOM 823 C C . LYS A 1 104 ? -4.758 -15.523 8.508 1 94.44 104 LYS A C 1
ATOM 825 O O . LYS A 1 104 ? -4.992 -15.828 7.332 1 94.44 104 LYS A O 1
ATOM 830 N N . ASP A 1 105 ? -5.508 -15.836 9.508 1 97.44 105 ASP A N 1
ATOM 831 C CA . ASP A 1 105 ? -6.5 -16.906 9.477 1 97.44 105 ASP A CA 1
ATOM 832 C C . ASP A 1 105 ? -7.59 -16.625 8.453 1 97.44 105 ASP A C 1
ATOM 834 O O . ASP A 1 105 ? -8.109 -17.547 7.816 1 97.44 105 ASP A O 1
ATOM 838 N N . TYR A 1 106 ? -7.926 -15.414 8.297 1 97.56 106 TYR A N 1
ATOM 839 C CA . TYR A 1 106 ? -9.078 -15.094 7.469 1 97.56 106 TYR A CA 1
ATOM 840 C C . TYR A 1 106 ? -8.664 -14.273 6.25 1 97.56 106 TYR A C 1
ATOM 842 O O . TYR A 1 106 ? -9.438 -13.445 5.762 1 97.56 106 TYR A O 1
ATOM 850 N N . SER A 1 107 ? -7.488 -14.523 5.824 1 97.12 107 SER A N 1
ATOM 851 C CA . SER A 1 107 ? -6.945 -13.812 4.672 1 97.12 107 SER A CA 1
ATOM 852 C C . SER A 1 107 ? -7.938 -13.797 3.514 1 97.12 107 SER A C 1
ATOM 854 O O . SER A 1 107 ? -8.586 -14.805 3.236 1 97.12 107 SER A O 1
ATOM 856 N N . ARG A 1 108 ? -8.062 -12.586 2.887 1 98.06 108 ARG A N 1
ATOM 857 C CA . ARG A 1 108 ? -8.977 -12.398 1.768 1 98.06 108 ARG A CA 1
ATOM 858 C C . ARG A 1 108 ? -8.305 -11.625 0.635 1 98.06 108 ARG A C 1
ATOM 860 O O . ARG A 1 108 ? -7.895 -10.477 0.817 1 98.06 108 ARG A O 1
ATOM 867 N N . THR A 1 109 ? -8.203 -12.227 -0.541 1 98.69 109 THR A N 1
ATOM 868 C CA . THR A 1 109 ? -7.633 -11.609 -1.733 1 98.69 109 THR A CA 1
ATOM 869 C C . THR A 1 109 ? -8.391 -12.047 -2.982 1 98.69 109 THR A C 1
ATOM 871 O O . THR A 1 109 ? -8.656 -13.234 -3.17 1 98.69 109 THR A O 1
ATOM 874 N N . VAL A 1 110 ? -8.734 -11.062 -3.795 1 98.75 110 VAL A N 1
ATOM 875 C CA . VAL A 1 110 ? -9.484 -11.422 -5 1 98.75 110 VAL A CA 1
ATOM 876 C C . VAL A 1 110 ? -8.875 -10.711 -6.207 1 98.75 110 VAL A C 1
ATOM 878 O O . VAL A 1 110 ? -8.414 -9.578 -6.102 1 98.75 110 VAL A O 1
ATOM 881 N N . PHE A 1 111 ? -8.859 -11.391 -7.371 1 98.94 111 PHE A N 1
ATOM 882 C CA . PHE A 1 111 ? -8.469 -10.867 -8.672 1 98.94 111 PHE A CA 1
ATOM 883 C C . PHE A 1 111 ? -9.617 -10.953 -9.664 1 98.94 111 PHE A C 1
ATOM 885 O O . PHE A 1 111 ? -10.125 -12.047 -9.945 1 98.94 111 PHE A O 1
ATOM 892 N N . ILE A 1 112 ? -10.039 -9.844 -10.18 1 98.88 112 ILE A N 1
ATOM 893 C CA . ILE A 1 112 ? -11.195 -9.789 -11.07 1 98.88 112 ILE A CA 1
ATOM 894 C C . ILE A 1 112 ? -10.836 -9.016 -12.336 1 98.88 112 ILE A C 1
ATOM 896 O O . ILE A 1 112 ? -10.398 -7.863 -12.266 1 98.88 112 ILE A O 1
ATOM 900 N N . GLY A 1 113 ? -11.047 -9.609 -13.484 1 98.81 113 GLY A N 1
ATOM 901 C CA . GLY A 1 113 ? -10.797 -8.953 -14.758 1 98.81 113 GLY A CA 1
ATOM 902 C C . GLY A 1 113 ? -9.336 -8.625 -14.984 1 98.81 113 GLY A C 1
ATOM 903 O O . GLY A 1 113 ? -9.008 -7.676 -15.695 1 98.81 113 GLY A O 1
ATOM 904 N N . CYS A 1 114 ? -8.492 -9.305 -14.43 1 98.88 114 CYS A N 1
ATOM 905 C CA . CYS A 1 114 ? -7.059 -9.047 -14.539 1 98.88 114 CYS A CA 1
ATOM 906 C C . CYS A 1 114 ? -6.449 -9.844 -15.688 1 98.88 114 CYS A C 1
ATOM 908 O O . CYS A 1 114 ? -6.949 -10.914 -16.047 1 98.88 114 CYS A O 1
ATOM 910 N N . ASN A 1 115 ? -5.418 -9.312 -16.281 1 98.94 115 ASN A N 1
ATOM 911 C CA . ASN A 1 115 ? -4.578 -10.07 -17.203 1 98.94 115 ASN A CA 1
ATOM 912 C C . ASN A 1 115 ? -3.357 -10.656 -16.5 1 98.94 115 ASN A C 1
ATOM 914 O O . ASN A 1 115 ? -2.514 -9.922 -15.992 1 98.94 115 ASN A O 1
ATOM 918 N N . MET A 1 116 ? -3.297 -11.977 -16.453 1 98.81 116 MET A N 1
ATOM 919 C CA . MET A 1 116 ? -2.217 -12.688 -15.766 1 98.81 116 MET A CA 1
ATOM 920 C C . MET A 1 116 ? -1.269 -13.328 -16.781 1 98.81 116 MET A C 1
ATOM 922 O O . MET A 1 116 ? -1.672 -14.195 -17.562 1 98.81 116 MET A O 1
ATOM 926 N N . GLU A 1 117 ? -0.04 -12.922 -16.703 1 98.56 117 GLU A N 1
ATOM 927 C CA . GLU A 1 117 ? 0.938 -13.469 -17.641 1 98.56 117 GLU A CA 1
ATOM 928 C C . GLU A 1 117 ? 1.36 -14.875 -17.219 1 98.56 117 GLU A C 1
ATOM 930 O O . GLU A 1 117 ? 0.985 -15.359 -16.156 1 98.56 117 GLU A O 1
ATOM 935 N N . ALA A 1 118 ? 2.139 -15.516 -18.016 1 97.81 118 ALA A N 1
ATOM 936 C CA . ALA A 1 118 ? 2.447 -16.938 -17.953 1 97.81 118 ALA A CA 1
ATOM 937 C C . ALA A 1 118 ? 3.229 -17.281 -16.688 1 97.81 118 ALA A C 1
ATOM 939 O O . ALA A 1 118 ? 3.344 -18.453 -16.312 1 97.81 118 ALA A O 1
ATOM 940 N N . LEU A 1 119 ? 3.727 -16.281 -16.016 1 98.12 119 LEU A N 1
ATOM 941 C CA . LEU A 1 119 ? 4.629 -16.547 -14.898 1 98.12 119 LEU A CA 1
ATOM 942 C C . LEU A 1 119 ? 3.854 -17.031 -13.68 1 98.12 119 LEU A C 1
ATOM 944 O O . LEU A 1 119 ? 4.449 -17.5 -12.711 1 98.12 119 LEU A O 1
ATOM 948 N N . ILE A 1 120 ? 2.555 -16.891 -13.641 1 98.62 120 ILE A N 1
ATOM 949 C CA . ILE A 1 120 ? 1.769 -17.359 -12.508 1 98.62 120 ILE A CA 1
ATOM 950 C C . ILE A 1 120 ? 1.692 -18.891 -12.539 1 98.62 120 ILE A C 1
ATOM 952 O O . ILE A 1 120 ? 1.246 -19.484 -13.523 1 98.62 120 ILE A O 1
ATOM 956 N N . THR A 1 121 ? 2.082 -19.531 -11.477 1 98.25 121 THR A N 1
ATOM 957 C CA . THR A 1 121 ? 2.072 -20.984 -11.344 1 98.25 121 THR A CA 1
ATOM 958 C C . THR A 1 121 ? 0.648 -21.531 -11.422 1 98.25 121 THR A C 1
ATOM 960 O O . THR A 1 121 ? -0.284 -20.906 -10.906 1 98.25 121 THR A O 1
ATOM 963 N N . PRO A 1 122 ? 0.509 -22.703 -11.953 1 98.31 122 PRO A N 1
ATOM 964 C CA . PRO A 1 122 ? -0.825 -23.281 -12.117 1 98.31 122 PRO A CA 1
ATOM 965 C C . PRO A 1 122 ? -1.568 -23.438 -10.797 1 98.31 122 PRO A C 1
ATOM 967 O O . PRO A 1 122 ? -2.787 -23.266 -10.742 1 98.31 122 PRO A O 1
ATOM 970 N N . ASP A 1 123 ? -0.909 -23.703 -9.688 1 98.62 123 ASP A N 1
ATOM 971 C CA . ASP A 1 123 ? -1.536 -23.812 -8.375 1 98.62 123 ASP A CA 1
ATOM 972 C C . ASP A 1 123 ? -2.23 -22.5 -7.988 1 98.62 123 ASP A C 1
ATOM 974 O O . ASP A 1 123 ? -3.189 -22.516 -7.215 1 98.62 123 ASP A O 1
ATOM 978 N N . GLY A 1 124 ? -1.71 -21.422 -8.477 1 98.81 124 GLY A N 1
ATOM 979 C CA . GLY A 1 124 ? -2.299 -20.109 -8.281 1 98.81 124 GLY A CA 1
ATOM 980 C C . GLY A 1 124 ? -1.941 -19.484 -6.949 1 98.81 124 GLY A C 1
ATOM 981 O O . GLY A 1 124 ? -1.612 -18.297 -6.883 1 98.81 124 GLY A O 1
ATOM 982 N N . TRP A 1 125 ? -2.027 -20.281 -5.887 1 98.81 125 TRP A N 1
ATOM 983 C CA . TRP A 1 125 ? -1.868 -19.797 -4.523 1 98.81 125 TRP A CA 1
ATOM 984 C C . TRP A 1 125 ? -0.92 -20.688 -3.732 1 98.81 125 TRP A C 1
ATOM 986 O O . TRP A 1 125 ? -0.88 -21.906 -3.947 1 98.81 125 TRP A O 1
ATOM 996 N N . LEU A 1 126 ? -0.2 -20.031 -2.816 1 98.31 126 LEU A N 1
ATOM 997 C CA . LEU A 1 126 ? 0.812 -20.719 -2.02 1 98.31 126 LEU A CA 1
ATOM 998 C C . LEU A 1 126 ? 0.372 -20.828 -0.563 1 98.31 126 LEU A C 1
ATOM 1000 O O . LEU A 1 126 ? -0.078 -19.844 0.031 1 98.31 126 LEU A O 1
ATOM 1004 N N . PRO A 1 127 ? 0.454 -22.078 0.078 1 97.88 127 PRO A N 1
ATOM 1005 C CA . PRO A 1 127 ? 0.225 -22.125 1.524 1 97.88 127 PRO A CA 1
ATOM 1006 C C . PRO A 1 127 ? 1.289 -21.359 2.314 1 97.88 127 PRO A C 1
ATOM 1008 O O . PRO A 1 127 ? 2.426 -21.234 1.854 1 97.88 127 PRO A O 1
ATOM 1011 N N . TRP A 1 128 ? 0.845 -20.922 3.465 1 95.38 128 TRP A N 1
ATOM 1012 C CA . TRP A 1 128 ? 1.802 -20.281 4.367 1 95.38 128 TRP A CA 1
ATOM 1013 C C . TRP A 1 128 ? 2.619 -21.328 5.113 1 95.38 128 TRP A C 1
ATOM 1015 O O . TRP A 1 128 ? 3.852 -21.344 5.043 1 95.38 128 TRP A O 1
ATOM 1025 N N . SER A 1 129 ? 1.95 -22.172 5.809 1 95.44 129 SER A N 1
ATOM 1026 C CA . SER A 1 129 ? 2.525 -23.281 6.57 1 95.44 129 SER A CA 1
ATOM 1027 C C . SER A 1 129 ? 1.513 -24.406 6.758 1 95.44 129 SER A C 1
ATOM 1029 O O . SER A 1 129 ? 0.513 -24.234 7.461 1 95.44 129 SER A O 1
ATOM 1031 N N . GLY A 1 130 ? 1.874 -25.469 6.059 1 96.5 130 GLY A N 1
ATOM 1032 C CA . GLY A 1 130 ? 0.934 -26.578 6.156 1 96.5 130 GLY A CA 1
ATOM 1033 C C . GLY A 1 130 ? -0.468 -26.219 5.707 1 96.5 130 GLY A C 1
ATOM 1034 O O . GLY A 1 130 ? -0.657 -25.688 4.605 1 96.5 130 GLY A O 1
ATOM 1035 N N . ASP A 1 131 ? -1.413 -26.562 6.699 1 97.94 131 ASP A N 1
ATOM 1036 C CA . ASP A 1 131 ? -2.812 -26.312 6.363 1 97.94 131 ASP A CA 1
ATOM 1037 C C . ASP A 1 131 ? -3.32 -25.031 7.031 1 97.94 131 ASP A C 1
ATOM 1039 O O . ASP A 1 131 ? -4.523 -24.766 7.043 1 97.94 131 ASP A O 1
ATOM 1043 N N . PHE A 1 132 ? -2.51 -24.266 7.492 1 97.06 132 PHE A N 1
ATOM 1044 C CA . PHE A 1 132 ? -2.867 -23.047 8.188 1 97.06 132 PHE A CA 1
ATOM 1045 C C . PHE A 1 132 ? -3.805 -22.188 7.332 1 97.06 132 PHE A C 1
ATOM 1047 O O . PHE A 1 132 ? -3.494 -21.875 6.184 1 97.06 132 PHE A O 1
ATOM 1054 N N . ALA A 1 133 ? -4.969 -21.828 7.797 1 98 133 ALA A N 1
ATOM 1055 C CA . ALA A 1 133 ? -5.934 -20.844 7.305 1 98 133 ALA A CA 1
ATOM 1056 C C . ALA A 1 133 ? -6.641 -21.344 6.051 1 98 133 ALA A C 1
ATOM 1058 O O . ALA A 1 133 ? -7.516 -20.672 5.508 1 98 133 ALA A O 1
ATOM 1059 N N . LEU A 1 134 ? -6.371 -22.578 5.578 1 98.5 134 LEU A N 1
ATOM 1060 C CA . LEU A 1 134 ? -6.867 -23.031 4.285 1 98.5 134 LEU A CA 1
ATOM 1061 C C . LEU A 1 134 ? -8.383 -23.234 4.324 1 98.5 134 LEU A C 1
ATOM 1063 O O . LEU A 1 134 ? -9.047 -23.188 3.287 1 98.5 134 LEU A O 1
ATOM 1067 N N . GLN A 1 135 ? -8.914 -23.344 5.477 1 98.06 135 GLN A N 1
ATOM 1068 C CA . GLN A 1 135 ? -10.352 -23.562 5.598 1 98.06 135 GLN A CA 1
ATOM 1069 C C . GLN A 1 135 ? -11.094 -22.25 5.828 1 98.06 135 GLN A C 1
ATOM 1071 O O . GLN A 1 135 ? -12.32 -22.203 5.707 1 98.06 135 GLN A O 1
ATOM 1076 N N . THR A 1 136 ? -10.383 -21.172 6.207 1 98.56 136 THR A N 1
ATOM 1077 C CA . THR A 1 136 ? -11.047 -19.953 6.633 1 98.56 136 THR A CA 1
ATOM 1078 C C . THR A 1 136 ? -10.75 -18.797 5.668 1 98.56 136 THR A C 1
ATOM 1080 O O . THR A 1 136 ? -11.461 -17.797 5.645 1 98.56 136 THR A O 1
ATOM 1083 N N . LEU A 1 137 ? -9.734 -18.875 4.891 1 98.56 137 LEU A N 1
ATOM 1084 C CA . LEU A 1 137 ? -9.367 -17.828 3.947 1 98.56 137 LEU A CA 1
ATOM 1085 C C . LEU A 1 137 ? -10.383 -17.734 2.812 1 98.56 137 LEU A C 1
ATOM 1087 O O . LEU A 1 137 ? -11.234 -18.625 2.668 1 98.56 137 LEU A O 1
ATOM 1091 N N . TYR A 1 138 ? -10.328 -16.672 2.023 1 98.56 138 TYR A N 1
ATOM 1092 C CA . TYR A 1 138 ? -11.055 -16.547 0.765 1 98.56 138 TYR A CA 1
ATOM 1093 C C . TYR A 1 138 ? -10.156 -16 -0.338 1 98.56 138 TYR A C 1
ATOM 1095 O O . TYR A 1 138 ? -9.898 -14.805 -0.402 1 98.56 138 TYR A O 1
ATOM 1103 N N . TYR A 1 139 ? -9.781 -16.859 -1.218 1 98.88 139 TYR A N 1
ATOM 1104 C CA . TYR A 1 139 ? -9 -16.516 -2.404 1 98.88 139 TYR A CA 1
ATOM 1105 C C . TYR A 1 139 ? -9.828 -16.719 -3.672 1 98.88 139 TYR A C 1
ATOM 1107 O O . TYR A 1 139 ? -10.117 -17.859 -4.059 1 98.88 139 TYR A O 1
ATOM 1115 N N . GLY A 1 140 ? -10.18 -15.602 -4.266 1 98.75 140 GLY A N 1
ATOM 1116 C CA . GLY A 1 140 ? -11.148 -15.664 -5.352 1 98.75 140 GLY A CA 1
ATOM 1117 C C . GLY A 1 140 ? -10.625 -15.086 -6.652 1 98.75 140 GLY A C 1
ATOM 1118 O O . GLY A 1 140 ? -9.875 -14.109 -6.648 1 98.75 140 GLY A O 1
ATOM 1119 N N . GLU A 1 141 ? -11.07 -15.695 -7.754 1 98.94 141 GLU A N 1
ATOM 1120 C CA . GLU A 1 141 ? -10.766 -15.227 -9.102 1 98.94 141 GLU A CA 1
ATOM 1121 C C . GLU A 1 141 ? -12.023 -15.164 -9.961 1 98.94 141 GLU A C 1
ATOM 1123 O O . GLU A 1 141 ? -12.922 -16 -9.82 1 98.94 141 GLU A O 1
ATOM 1128 N N . ALA A 1 142 ? -12.086 -14.133 -10.844 1 98.75 142 ALA A N 1
ATOM 1129 C CA . ALA A 1 142 ? -13.188 -14.047 -11.797 1 98.75 142 ALA A CA 1
ATOM 1130 C C . ALA A 1 142 ? -12.773 -13.266 -13.039 1 98.75 142 ALA A C 1
ATOM 1132 O O . ALA A 1 142 ? -12.156 -12.203 -12.938 1 98.75 142 ALA A O 1
ATOM 1133 N N . LYS A 1 143 ? -13.07 -13.859 -14.211 1 98.44 143 LYS A N 1
ATOM 1134 C CA . LYS A 1 143 ? -13.016 -13.188 -15.508 1 98.44 143 LYS A CA 1
ATOM 1135 C C . LYS A 1 143 ? -11.594 -12.734 -15.82 1 98.44 143 LYS A C 1
ATOM 1137 O O . LYS A 1 143 ? -11.391 -11.664 -16.406 1 98.44 143 LYS A O 1
ATOM 1142 N N . ASN A 1 144 ? -10.664 -13.445 -15.336 1 98.88 144 ASN A N 1
ATOM 1143 C CA . ASN A 1 144 ? -9.273 -13.117 -15.648 1 98.88 144 ASN A CA 1
ATOM 1144 C C . ASN A 1 144 ? -8.867 -13.664 -17.016 1 98.88 144 ASN A C 1
ATOM 1146 O O . ASN A 1 144 ? -9.5 -14.594 -17.531 1 98.88 144 ASN A O 1
ATOM 1150 N N . THR A 1 145 ? -7.859 -13.031 -17.578 1 98.81 145 THR A N 1
ATOM 1151 C CA . THR A 1 145 ? -7.363 -13.438 -18.891 1 98.81 145 THR A CA 1
ATOM 1152 C C . THR A 1 145 ? -5.852 -13.633 -18.859 1 98.81 145 THR A C 1
ATOM 1154 O O . THR A 1 145 ? -5.203 -13.359 -17.844 1 98.81 145 THR A O 1
ATOM 1157 N N . GLY A 1 146 ? -5.332 -14.18 -20 1 98.75 146 GLY A N 1
ATOM 1158 C CA . GLY A 1 146 ? -3.914 -14.492 -20.109 1 98.75 146 GLY A CA 1
ATOM 1159 C C . GLY A 1 146 ? -3.594 -15.93 -19.75 1 98.75 146 GLY A C 1
ATOM 1160 O O . GLY A 1 146 ? -4.43 -16.641 -19.188 1 98.75 146 GLY A O 1
ATOM 1161 N N . LEU A 1 147 ? -2.354 -16.359 -19.922 1 98.12 147 LEU A N 1
ATOM 1162 C CA . LEU A 1 147 ? -1.927 -17.75 -19.766 1 98.12 147 LEU A CA 1
ATOM 1163 C C . LEU A 1 147 ? -1.95 -18.156 -18.297 1 98.12 147 LEU A C 1
ATOM 1165 O O . LEU A 1 147 ? -2.203 -19.312 -17.969 1 98.12 147 LEU A O 1
ATOM 1169 N N . GLY A 1 148 ? -1.72 -17.156 -17.453 1 98.62 148 GLY A N 1
ATOM 1170 C CA . GLY A 1 148 ? -1.68 -17.453 -16.031 1 98.62 148 GLY A CA 1
ATOM 1171 C C . GLY A 1 148 ? -3.057 -17.516 -15.391 1 98.62 148 GLY A C 1
ATOM 1172 O O . GLY A 1 148 ? -3.182 -17.797 -14.195 1 98.62 148 GLY A O 1
ATOM 1173 N N . SER A 1 149 ? -4.07 -17.297 -16.172 1 98.69 149 SER A N 1
ATOM 1174 C CA . SER A 1 149 ? -5.418 -17.188 -15.633 1 98.69 149 SER A CA 1
ATOM 1175 C C . SER A 1 149 ? -6.133 -18.547 -15.672 1 98.69 149 SER A C 1
ATOM 1177 O O . SER A 1 149 ? -7.258 -18.672 -15.18 1 98.69 149 SER A O 1
ATOM 1179 N N . ASP A 1 150 ? -5.539 -19.578 -16.25 1 98.12 150 ASP A N 1
ATOM 1180 C CA . ASP A 1 150 ? -6.152 -20.906 -16.312 1 98.12 150 ASP A CA 1
ATOM 1181 C C . ASP A 1 150 ? -6.367 -21.469 -14.906 1 98.12 150 ASP A C 1
ATOM 1183 O O . ASP A 1 150 ? -5.406 -21.688 -14.164 1 98.12 150 ASP A O 1
ATOM 1187 N N . ARG A 1 151 ? -7.543 -21.828 -14.555 1 97.75 151 ARG A N 1
ATOM 1188 C CA . ARG A 1 151 ? -7.859 -22.234 -13.188 1 97.75 151 ARG A CA 1
ATOM 1189 C C . ARG A 1 151 ? -7.93 -23.75 -13.07 1 97.75 151 ARG A C 1
ATOM 1191 O O . ARG A 1 151 ? -8.203 -24.281 -11.984 1 97.75 151 ARG A O 1
ATOM 1198 N N . SER A 1 152 ? -7.695 -24.469 -14.102 1 98.12 152 SER A N 1
ATOM 1199 C CA . SER A 1 152 ? -7.926 -25.906 -14.125 1 98.12 152 SER A CA 1
ATOM 1200 C C . SER A 1 152 ? -7.035 -26.625 -13.117 1 98.12 152 SER A C 1
ATOM 1202 O O . SER A 1 152 ? -7.355 -27.734 -12.672 1 98.12 152 SER A O 1
ATOM 1204 N N . GLN A 1 153 ? -5.922 -26.031 -12.727 1 98.44 153 GLN A N 1
ATOM 1205 C CA . GLN A 1 153 ? -4.992 -26.703 -11.828 1 98.44 153 GLN A CA 1
ATOM 1206 C C . GLN A 1 153 ? -4.832 -25.922 -10.523 1 98.44 153 GLN A C 1
ATOM 1208 O O . GLN A 1 153 ? -3.867 -26.125 -9.789 1 98.44 153 GLN A O 1
ATOM 1213 N N . ARG A 1 154 ? -5.777 -24.984 -10.258 1 98.81 154 ARG A N 1
ATOM 1214 C CA . ARG A 1 154 ? -5.73 -24.234 -9.008 1 98.81 154 ARG A CA 1
ATOM 1215 C C . ARG A 1 154 ? -5.891 -25.156 -7.809 1 98.81 154 ARG A C 1
ATOM 1217 O O . ARG A 1 154 ? -6.508 -26.219 -7.91 1 98.81 154 ARG A O 1
ATOM 1224 N N . VAL A 1 155 ? -5.297 -24.719 -6.734 1 98.81 155 VAL A N 1
ATOM 1225 C CA . VAL A 1 155 ? -5.492 -25.453 -5.488 1 98.81 155 VAL A CA 1
ATOM 1226 C C . VAL A 1 155 ? -6.98 -25.516 -5.16 1 98.81 155 VAL A C 1
ATOM 1228 O O . VAL A 1 155 ? -7.738 -24.594 -5.469 1 98.81 155 VAL A O 1
ATOM 1231 N N . SER A 1 156 ? -7.387 -26.516 -4.418 1 98.44 156 SER A N 1
ATOM 1232 C CA . SER A 1 156 ? -8.797 -26.797 -4.18 1 98.44 156 SER A CA 1
ATOM 1233 C C . SER A 1 156 ? -9.398 -25.812 -3.172 1 98.44 156 SER A C 1
ATOM 1235 O O . SER A 1 156 ? -10.617 -25.656 -3.1 1 98.44 156 SER A O 1
ATOM 1237 N N . TRP A 1 157 ? -8.523 -25.219 -2.4 1 98.62 157 TRP A N 1
ATOM 1238 C CA . TRP A 1 157 ? -9.016 -24.312 -1.363 1 98.62 157 TRP A CA 1
ATOM 1239 C C . TRP A 1 157 ? -9.156 -22.891 -1.895 1 98.62 157 TRP A C 1
ATOM 1241 O O . TRP A 1 157 ? -9.414 -21.969 -1.131 1 98.62 157 TRP A O 1
ATOM 1251 N N . SER A 1 158 ? -8.977 -22.656 -3.197 1 98.56 158 SER A N 1
ATOM 1252 C CA . SER A 1 158 ? -9.312 -21.391 -3.822 1 98.56 158 SER A CA 1
ATOM 1253 C C . SER A 1 158 ? -10.68 -21.438 -4.492 1 98.56 158 SER A C 1
ATOM 1255 O O . SER A 1 158 ? -11.266 -22.516 -4.625 1 98.56 158 SER A O 1
ATOM 1257 N N . SER A 1 159 ? -11.125 -20.219 -4.922 1 98.12 159 SER A N 1
ATOM 1258 C CA . SER A 1 159 ? -12.508 -20.141 -5.379 1 98.12 159 SER A CA 1
ATOM 1259 C C . SER A 1 159 ? -12.617 -19.359 -6.684 1 98.12 159 SER A C 1
ATOM 1261 O O . SER A 1 159 ? -11.797 -18.484 -6.961 1 98.12 159 SER A O 1
ATOM 1263 N N . GLU A 1 160 ? -13.586 -19.797 -7.457 1 98.31 160 GLU A N 1
ATOM 1264 C CA . GLU A 1 160 ? -14.102 -18.922 -8.508 1 98.31 160 GLU A CA 1
ATOM 1265 C C . GLU A 1 160 ? -15.273 -18.078 -8.008 1 98.31 160 GLU A C 1
ATOM 1267 O O . GLU A 1 160 ? -16.234 -18.609 -7.453 1 98.31 160 GLU A O 1
ATOM 1272 N N . ILE A 1 161 ? -15.172 -16.828 -8.203 1 98.44 161 ILE A N 1
ATOM 1273 C CA . ILE A 1 161 ? -16.234 -15.938 -7.734 1 98.44 161 ILE A CA 1
ATOM 1274 C C . ILE A 1 161 ? -17.422 -16.031 -8.68 1 98.44 161 ILE A C 1
ATOM 1276 O O . ILE A 1 161 ? -17.297 -15.773 -9.883 1 98.44 161 ILE A O 1
ATOM 1280 N N . PRO A 1 162 ? -18.562 -16.344 -8.141 1 97.75 162 PRO A N 1
ATOM 1281 C CA . PRO A 1 162 ? -19.75 -16.312 -9 1 97.75 162 PRO A CA 1
ATOM 1282 C C . PRO A 1 162 ? -20.047 -14.922 -9.547 1 97.75 162 PRO A C 1
ATOM 1284 O O . PRO A 1 162 ? -19.859 -13.922 -8.852 1 97.75 162 PRO A O 1
ATOM 1287 N N . ASP A 1 163 ? -20.594 -14.898 -10.734 1 97 163 ASP A N 1
ATOM 1288 C CA . ASP A 1 163 ? -20.875 -13.641 -11.406 1 97 163 ASP A CA 1
ATOM 1289 C C . ASP A 1 163 ? -21.734 -12.727 -10.531 1 97 163 ASP A C 1
ATOM 1291 O O . ASP A 1 163 ? -21.516 -11.508 -10.492 1 97 163 ASP A O 1
ATOM 1295 N N . GLU A 1 164 ? -22.641 -13.258 -9.828 1 96.19 164 GLU A N 1
ATOM 1296 C CA . GLU A 1 164 ? -23.594 -12.484 -9.023 1 96.19 164 GLU A CA 1
ATOM 1297 C C . GLU A 1 164 ? -22.906 -11.859 -7.812 1 96.19 164 GLU A C 1
ATOM 1299 O O . GLU A 1 164 ? -23.469 -10.969 -7.164 1 96.19 164 GLU A O 1
ATOM 1304 N N . HIS A 1 165 ? -21.734 -12.273 -7.492 1 96.44 165 HIS A N 1
ATOM 1305 C CA . HIS A 1 165 ? -21.047 -11.781 -6.301 1 96.44 165 HIS A CA 1
ATOM 1306 C C . HIS A 1 165 ? -19.906 -10.836 -6.668 1 96.44 165 HIS A C 1
ATOM 1308 O O . HIS A 1 165 ? -19.312 -10.211 -5.789 1 96.44 165 HIS A O 1
ATOM 1314 N N . VAL A 1 166 ? -19.609 -10.688 -7.91 1 96.88 166 VAL A N 1
ATOM 1315 C CA . VAL A 1 166 ? -18.5 -9.859 -8.352 1 96.88 166 VAL A CA 1
ATOM 1316 C C . VAL A 1 166 ? -18.719 -8.414 -7.906 1 96.88 166 VAL A C 1
ATOM 1318 O O . VAL A 1 166 ? -17.766 -7.73 -7.516 1 96.88 166 VAL A O 1
ATOM 1321 N N . HIS A 1 167 ? -19.922 -7.977 -7.82 1 94.31 167 HIS A N 1
ATOM 1322 C CA . HIS A 1 167 ? -20.234 -6.59 -7.52 1 94.31 167 HIS A CA 1
ATOM 1323 C C . HIS A 1 167 ? -19.891 -6.242 -6.078 1 94.31 167 HIS A C 1
ATOM 1325 O O . HIS A 1 167 ? -19.719 -5.066 -5.742 1 94.31 167 HIS A O 1
ATOM 1331 N N . VAL A 1 168 ? -19.844 -7.207 -5.195 1 94.31 168 VAL A N 1
ATOM 1332 C CA . VAL A 1 168 ? -19.469 -6.992 -3.799 1 94.31 168 VAL A CA 1
ATOM 1333 C C . VAL A 1 168 ? -18.078 -6.383 -3.715 1 94.31 168 VAL A C 1
ATOM 1335 O O . VAL A 1 168 ? -17.781 -5.621 -2.789 1 94.31 168 VAL A O 1
ATOM 1338 N N . TYR A 1 169 ? -17.281 -6.598 -4.742 1 95.81 169 TYR A N 1
ATOM 1339 C CA . TYR A 1 169 ? -15.875 -6.199 -4.691 1 95.81 169 TYR A CA 1
ATOM 1340 C C . TYR A 1 169 ? -15.633 -4.949 -5.531 1 95.81 169 TYR A C 1
ATOM 1342 O O . TYR A 1 169 ? -14.484 -4.578 -5.781 1 95.81 169 TYR A O 1
ATOM 1350 N N . SER A 1 170 ? -16.703 -4.281 -5.934 1 94.44 170 SER A N 1
ATOM 1351 C CA . SER A 1 170 ? -16.547 -2.967 -6.547 1 94.44 170 SER A CA 1
ATOM 1352 C C . SER A 1 170 ? -15.977 -1.957 -5.555 1 94.44 170 SER A C 1
ATOM 1354 O O . SER A 1 170 ? -16.078 -2.148 -4.34 1 94.44 170 SER A O 1
ATOM 1356 N N . VAL A 1 171 ? -15.391 -0.936 -6.129 1 90.81 171 VAL A N 1
ATOM 1357 C CA . VAL A 1 171 ? -14.82 0.112 -5.289 1 90.81 171 VAL A CA 1
ATOM 1358 C C . VAL A 1 171 ? -15.891 0.643 -4.332 1 90.81 171 VAL A C 1
ATOM 1360 O O . VAL A 1 171 ? -15.656 0.725 -3.121 1 90.81 171 VAL A O 1
ATOM 1363 N N . ALA A 1 172 ? -17.062 0.95 -4.777 1 86.19 172 ALA A N 1
ATOM 1364 C CA . ALA A 1 172 ? -18.172 1.512 -3.994 1 86.19 172 ALA A CA 1
ATOM 1365 C C . ALA A 1 172 ? -18.578 0.565 -2.869 1 86.19 172 ALA A C 1
ATOM 1367 O O . ALA A 1 172 ? -18.766 0.994 -1.73 1 86.19 172 ALA A O 1
ATOM 1368 N N . ASN A 1 173 ? -18.609 -0.72 -3.131 1 88.75 173 ASN A N 1
ATOM 1369 C CA . ASN A 1 173 ? -19.141 -1.682 -2.176 1 88.75 173 ASN A CA 1
ATOM 1370 C C . ASN A 1 173 ? -18.078 -2.15 -1.188 1 88.75 173 ASN A C 1
ATOM 1372 O O . ASN A 1 173 ? -18.375 -2.414 -0.023 1 88.75 173 ASN A O 1
ATOM 1376 N N . PHE A 1 174 ? -16.875 -2.225 -1.643 1 90.06 174 PHE A N 1
ATOM 1377 C CA . PHE A 1 174 ? -15.852 -2.84 -0.799 1 90.06 174 PHE A CA 1
ATOM 1378 C C . PHE A 1 174 ? -15.234 -1.811 0.139 1 90.06 174 PHE A C 1
ATOM 1380 O O . PHE A 1 174 ? -14.961 -2.109 1.304 1 90.06 174 PHE A O 1
ATOM 1387 N N . ILE A 1 175 ? -14.93 -0.692 -0.361 1 81.69 175 ILE A N 1
ATOM 1388 C CA . ILE A 1 175 ? -14.242 0.236 0.532 1 81.69 175 ILE A CA 1
ATOM 1389 C C . ILE A 1 175 ? -15.117 1.466 0.767 1 81.69 175 ILE A C 1
ATOM 1391 O O . ILE A 1 175 ? -14.898 2.215 1.722 1 81.69 175 ILE A O 1
ATOM 1395 N N . GLN A 1 176 ? -16.062 1.728 -0.093 1 62.97 176 GLN A N 1
ATOM 1396 C CA . GLN A 1 176 ? -16.875 2.922 0.119 1 62.97 176 GLN A CA 1
ATOM 1397 C C . GLN A 1 176 ? -18.188 2.578 0.821 1 62.97 176 GLN A C 1
ATOM 1399 O O . GLN A 1 176 ? -18.859 3.465 1.334 1 62.97 176 GLN A O 1
ATOM 1404 N N . ALA A 1 177 ? -18.625 1.274 0.707 1 51.94 177 ALA A N 1
ATOM 1405 C CA . ALA A 1 177 ? -20 0.894 1.016 1 51.94 177 ALA A CA 1
ATOM 1406 C C . ALA A 1 177 ? -20.359 1.265 2.449 1 51.94 177 ALA A C 1
ATOM 1408 O O . ALA A 1 177 ? -21.5 1.646 2.729 1 51.94 177 ALA A O 1
ATOM 1409 N N . ASP A 1 178 ? -19.562 0.884 3.459 1 46.09 178 ASP A N 1
ATOM 1410 C CA . ASP A 1 178 ? -20.328 0.958 4.703 1 46.09 178 ASP A CA 1
ATOM 1411 C C . ASP A 1 178 ? -20.953 2.342 4.887 1 46.09 178 ASP A C 1
ATOM 1413 O O . ASP A 1 178 ? -21.516 2.639 5.938 1 46.09 178 ASP A O 1
ATOM 1417 N N . GLU A 1 179 ? -20.656 3.217 4.098 1 38.91 179 GLU A N 1
ATOM 1418 C CA . GLU A 1 179 ? -21.344 4.477 4.375 1 38.91 179 GLU A CA 1
ATOM 1419 C C . GLU A 1 179 ? -22.844 4.258 4.57 1 38.91 179 GLU A C 1
ATOM 1421 O O . GLU A 1 179 ? -23.453 4.863 5.453 1 38.91 179 GLU A O 1
ATOM 1426 N N . TRP A 1 180 ? -23.422 3.594 3.574 1 35.75 180 TRP A N 1
ATOM 1427 C CA . TRP A 1 180 ? -24.875 3.613 3.646 1 35.75 180 TRP A CA 1
ATOM 1428 C C . TRP A 1 180 ? -25.375 2.785 4.828 1 35.75 180 TRP A C 1
ATOM 1430 O O . TRP A 1 180 ? -26.5 2.977 5.297 1 35.75 180 TRP A O 1
ATOM 1440 N N . ALA A 1 181 ? -24.75 1.768 5.105 1 35.53 181 ALA A N 1
ATOM 1441 C CA . ALA A 1 181 ? -25.438 0.968 6.117 1 35.53 181 ALA A CA 1
ATOM 1442 C C . ALA A 1 181 ? -25.344 1.621 7.492 1 35.53 181 ALA A C 1
ATOM 1444 O O . ALA A 1 181 ? -26.141 1.327 8.383 1 35.53 181 ALA A O 1
ATOM 1445 N N . LEU A 1 182 ? -24.234 2.164 7.848 1 33.91 182 LEU A N 1
ATOM 1446 C CA . LEU A 1 182 ? -24.234 2.738 9.188 1 33.91 182 LEU A CA 1
ATOM 1447 C C . LEU A 1 182 ? -25.25 3.875 9.297 1 33.91 182 LEU A C 1
ATOM 1449 O O . LEU A 1 182 ? -25.625 4.285 10.398 1 33.91 182 LEU A O 1
ATOM 1453 N N . MET A 1 183 ? -25.406 4.652 8.203 1 31.03 183 MET A N 1
ATOM 1454 C CA . MET A 1 183 ? -26.438 5.664 8.359 1 31.03 183 MET A CA 1
ATOM 1455 C C . MET A 1 183 ? -27.812 5.012 8.586 1 31.03 183 MET A C 1
ATOM 1457 O O . MET A 1 183 ? -28.719 5.641 9.133 1 31.03 183 MET A O 1
ATOM 1461 N N . SER A 1 184 ? -28.016 3.941 7.98 1 30.17 184 SER A N 1
ATOM 1462 C CA . SER A 1 184 ? -29.391 3.486 8.141 1 30.17 184 SER A CA 1
ATOM 1463 C C . SER A 1 184 ? -29.578 2.76 9.469 1 30.17 184 SER A C 1
ATOM 1465 O O . SER A 1 184 ? -30.703 2.42 9.836 1 30.17 184 SER A O 1
ATOM 1467 N N . GLY A 1 185 ? -28.5 2.316 10.102 1 29.3 185 GLY A N 1
ATOM 1468 C CA . GLY A 1 185 ? -28.969 1.799 11.375 1 29.3 185 GLY A CA 1
ATOM 1469 C C . GLY A 1 185 ? -29.016 2.854 12.469 1 29.3 185 GLY A C 1
ATOM 1470 O O . GLY A 1 185 ? -28.344 3.881 12.375 1 29.3 185 GLY A O 1
ATOM 1471 N N . GLY B 1 1 ? 11.758 -18.891 14.641 1 26.05 1 GLY B N 1
ATOM 1472 C CA . GLY B 1 1 ? 12.984 -18.203 14.258 1 26.05 1 GLY B CA 1
ATOM 1473 C C . GLY B 1 1 ? 12.953 -17.656 12.844 1 26.05 1 GLY B C 1
ATOM 1474 O O . GLY B 1 1 ? 13.695 -16.734 12.508 1 26.05 1 GLY B O 1
ATOM 1475 N N . ASN B 1 2 ? 12.672 -18.562 11.852 1 30.67 2 ASN B N 1
ATOM 1476 C CA . ASN B 1 2 ? 12.656 -18.484 10.391 1 30.67 2 ASN B CA 1
ATOM 1477 C C . ASN B 1 2 ? 11.68 -17.422 9.898 1 30.67 2 ASN B C 1
ATOM 1479 O O . ASN B 1 2 ? 11.695 -17.047 8.727 1 30.67 2 ASN B O 1
ATOM 1483 N N . GLN B 1 3 ? 10.664 -17.188 10.602 1 32.44 3 GLN B N 1
ATOM 1484 C CA . GLN B 1 3 ? 9.625 -16.188 10.375 1 32.44 3 GLN B CA 1
ATOM 1485 C C . GLN B 1 3 ? 10.227 -14.781 10.312 1 32.44 3 GLN B C 1
ATOM 1487 O O . GLN B 1 3 ? 9.75 -13.93 9.562 1 32.44 3 GLN B O 1
ATOM 1492 N N . ASP B 1 4 ? 11.172 -14.5 11.148 1 37.66 4 ASP B N 1
ATOM 1493 C CA . ASP B 1 4 ? 11.812 -13.203 11.328 1 37.66 4 ASP B CA 1
ATOM 1494 C C . ASP B 1 4 ? 12.516 -12.75 10.055 1 37.66 4 ASP B C 1
ATOM 1496 O O . ASP B 1 4 ? 12.555 -11.562 9.75 1 37.66 4 ASP B O 1
ATOM 1500 N N . THR B 1 5 ? 13.297 -13.672 9.445 1 38.81 5 THR B N 1
ATOM 1501 C CA . THR B 1 5 ? 14.07 -13.398 8.234 1 38.81 5 THR B CA 1
ATOM 1502 C C . THR B 1 5 ? 13.141 -13.078 7.066 1 38.81 5 THR B C 1
ATOM 1504 O O . THR B 1 5 ? 13.469 -12.234 6.23 1 38.81 5 THR B O 1
ATOM 1507 N N . LEU B 1 6 ? 12.117 -13.906 6.938 1 38.59 6 LEU B N 1
ATOM 1508 C CA . LEU B 1 6 ? 11.109 -13.719 5.898 1 38.59 6 LEU B CA 1
ATOM 1509 C C . LEU B 1 6 ? 10.594 -12.281 5.887 1 38.59 6 LEU B C 1
ATOM 1511 O O . LEU B 1 6 ? 10.375 -11.703 4.82 1 38.59 6 LEU B O 1
ATOM 1515 N N . TYR B 1 7 ? 10.516 -11.68 7.109 1 45.22 7 TYR B N 1
ATOM 1516 C CA . TYR B 1 7 ? 10.031 -10.305 7.23 1 45.22 7 TYR B CA 1
ATOM 1517 C C . TYR B 1 7 ? 11.039 -9.32 6.648 1 45.22 7 TYR B C 1
ATOM 1519 O O . TYR B 1 7 ? 10.656 -8.312 6.055 1 45.22 7 TYR B O 1
ATOM 1527 N N . ALA B 1 8 ? 12.367 -9.578 6.91 1 42.88 8 ALA B N 1
ATOM 1528 C CA . ALA B 1 8 ? 13.391 -8.578 6.617 1 42.88 8 ALA B CA 1
ATOM 1529 C C . ALA B 1 8 ? 13.312 -8.125 5.16 1 42.88 8 ALA B C 1
ATOM 1531 O O . ALA B 1 8 ? 13.492 -6.945 4.859 1 42.88 8 ALA B O 1
ATOM 1532 N N . HIS B 1 9 ? 13.234 -9.164 4.207 1 49.84 9 HIS B N 1
ATOM 1533 C CA . HIS B 1 9 ? 13.359 -8.797 2.801 1 49.84 9 HIS B CA 1
ATOM 1534 C C . HIS B 1 9 ? 11.984 -8.625 2.156 1 49.84 9 HIS B C 1
ATOM 1536 O O . HIS B 1 9 ? 11.867 -7.992 1.102 1 49.84 9 HIS B O 1
ATOM 1542 N N . GLY B 1 10 ? 10.977 -9.227 2.822 1 55.19 10 GLY B N 1
ATOM 1543 C CA . GLY B 1 10 ? 9.68 -9.445 2.191 1 55.19 10 GLY B CA 1
ATOM 1544 C C . GLY B 1 10 ? 8.773 -8.234 2.264 1 55.19 10 GLY B C 1
ATOM 1545 O O . GLY B 1 10 ? 7.75 -8.172 1.577 1 55.19 10 GLY B O 1
ATOM 1546 N N . LEU B 1 11 ? 9.383 -7.062 2.684 1 69.62 11 LEU B N 1
ATOM 1547 C CA . LEU B 1 11 ? 8.398 -6 2.887 1 69.62 11 LEU B CA 1
ATOM 1548 C C . LEU B 1 11 ? 8.828 -4.719 2.184 1 69.62 11 LEU B C 1
ATOM 1550 O O . LEU B 1 11 ? 8.594 -3.619 2.686 1 69.62 11 LEU B O 1
ATOM 1554 N N . ARG B 1 12 ? 9.5 -5.09 0.932 1 83.56 12 ARG B N 1
ATOM 1555 C CA . ARG B 1 12 ? 9.906 -3.916 0.164 1 83.56 12 ARG B CA 1
ATOM 1556 C C . ARG B 1 12 ? 8.914 -3.633 -0.959 1 83.56 12 ARG B C 1
ATOM 1558 O O . ARG B 1 12 ? 8.602 -4.52 -1.757 1 83.56 12 ARG B O 1
ATOM 1565 N N . GLN B 1 13 ? 8.461 -2.379 -1.004 1 86.5 13 GLN B N 1
ATOM 1566 C CA . GLN B 1 13 ? 7.449 -1.981 -1.974 1 86.5 13 GLN B CA 1
ATOM 1567 C C . GLN B 1 13 ? 7.836 -0.684 -2.678 1 86.5 13 GLN B C 1
ATOM 1569 O O . GLN B 1 13 ? 8.367 0.236 -2.047 1 86.5 13 GLN B O 1
ATOM 1574 N N . PHE B 1 14 ? 7.742 -0.746 -4.008 1 91.38 14 PHE B N 1
ATOM 1575 C CA . PHE B 1 14 ? 7.945 0.46 -4.801 1 91.38 14 PHE B CA 1
ATOM 1576 C C . PHE B 1 14 ? 6.68 0.825 -5.566 1 91.38 14 PHE B C 1
ATOM 1578 O O . PHE B 1 14 ? 6.176 0.025 -6.359 1 91.38 14 PHE B O 1
ATOM 1585 N N . TYR B 1 15 ? 6.145 1.992 -5.312 1 93.25 15 TYR B N 1
ATOM 1586 C CA . TYR B 1 15 ? 4.988 2.562 -5.996 1 93.25 15 TYR B CA 1
ATOM 1587 C C . TYR B 1 15 ? 5.402 3.73 -6.883 1 93.25 15 TYR B C 1
ATOM 1589 O O . TYR B 1 15 ? 6.016 4.691 -6.414 1 93.25 15 TYR B O 1
ATOM 1597 N N . LYS B 1 16 ? 5.043 3.641 -8.195 1 94.12 16 LYS B N 1
ATOM 1598 C CA . LYS B 1 16 ? 5.406 4.723 -9.109 1 94.12 16 LYS B CA 1
ATOM 1599 C C . LYS B 1 16 ? 4.199 5.191 -9.906 1 94.12 16 LYS B C 1
ATOM 1601 O O . LYS B 1 16 ? 3.422 4.375 -10.414 1 94.12 16 LYS B O 1
ATOM 1606 N N . SER B 1 17 ? 4.016 6.504 -10.031 1 94.12 17 SER B N 1
ATOM 1607 C CA . SER B 1 17 ? 2.998 7.137 -10.859 1 94.12 17 SER B CA 1
ATOM 1608 C C . SER B 1 17 ? 1.603 6.641 -10.5 1 94.12 17 SER B C 1
ATOM 1610 O O . SER B 1 17 ? 0.837 6.234 -11.375 1 94.12 17 SER B O 1
ATOM 1612 N N . CYS B 1 18 ? 1.384 6.73 -9.266 1 92.5 18 CYS B N 1
ATOM 1613 C CA . CYS B 1 18 ? 0.132 6.207 -8.727 1 92.5 18 CYS B CA 1
ATOM 1614 C C . CYS B 1 18 ? -0.78 7.34 -8.273 1 92.5 18 CYS B C 1
ATOM 1616 O O . CYS B 1 18 ? -0.303 8.375 -7.805 1 92.5 18 CYS B O 1
ATOM 1618 N N . ARG B 1 19 ? -2.041 7.062 -8.484 1 94.44 19 ARG B N 1
ATOM 1619 C CA . ARG B 1 19 ? -3.062 7.809 -7.754 1 94.44 19 ARG B CA 1
ATOM 1620 C C . ARG B 1 19 ? -3.564 7.016 -6.551 1 94.44 19 ARG B C 1
ATOM 1622 O O . ARG B 1 19 ? -4.137 5.938 -6.707 1 94.44 19 ARG B O 1
ATOM 1629 N N . ILE B 1 20 ? -3.32 7.547 -5.367 1 94.06 20 ILE B N 1
ATOM 1630 C CA . ILE B 1 20 ? -3.664 6.879 -4.117 1 94.06 20 ILE B CA 1
ATOM 1631 C C . ILE B 1 20 ? -4.605 7.766 -3.303 1 94.06 20 ILE B C 1
ATOM 1633 O O . ILE B 1 20 ? -4.324 8.945 -3.086 1 94.06 20 ILE B O 1
ATOM 1637 N N . GLN B 1 21 ? -5.715 7.254 -2.951 1 92.75 21 GLN B N 1
ATOM 1638 C CA . GLN B 1 21 ? -6.652 8.078 -2.193 1 92.75 21 GLN B CA 1
ATOM 1639 C C . GLN B 1 21 ? -7.195 7.32 -0.985 1 92.75 21 GLN B C 1
ATOM 1641 O O . GLN B 1 21 ? -7.355 6.098 -1.03 1 92.75 21 GLN B O 1
ATOM 1646 N N . GLY B 1 22 ? -7.457 8.062 0.042 1 89.38 22 GLY B N 1
ATOM 1647 C CA . GLY B 1 22 ? -8.047 7.586 1.284 1 89.38 22 GLY B CA 1
ATOM 1648 C C . GLY B 1 22 ? -8.281 8.695 2.295 1 89.38 22 GLY B C 1
ATOM 1649 O O . GLY B 1 22 ? -8.047 9.867 2.004 1 89.38 22 GLY B O 1
ATOM 1650 N N . ASN B 1 23 ? -8.734 8.344 3.441 1 87.38 23 ASN B N 1
ATOM 1651 C CA . ASN B 1 23 ? -9.031 9.352 4.449 1 87.38 23 ASN B CA 1
ATOM 1652 C C . ASN B 1 23 ? -8.016 9.336 5.582 1 87.38 23 ASN B C 1
ATOM 1654 O O . ASN B 1 23 ? -6.863 9.734 5.391 1 87.38 23 ASN B O 1
ATOM 1658 N N . VAL B 1 24 ? -8.297 8.695 6.699 1 87.38 24 VAL B N 1
ATOM 1659 C CA . VAL B 1 24 ? -7.391 8.703 7.844 1 87.38 24 VAL B CA 1
ATOM 1660 C C . VAL B 1 24 ? -6.492 7.469 7.789 1 87.38 24 VAL B C 1
ATOM 1662 O O . VAL B 1 24 ? -6.965 6.355 7.531 1 87.38 24 VAL B O 1
ATOM 1665 N N . ASP B 1 25 ? -5.199 7.699 7.938 1 90.25 25 ASP B N 1
ATOM 1666 C CA . ASP B 1 25 ? -4.23 6.613 8.031 1 90.25 25 ASP B CA 1
ATOM 1667 C C . ASP B 1 25 ? -4.363 5.652 6.852 1 90.25 25 ASP B C 1
ATOM 1669 O O . ASP B 1 25 ? -4.34 4.434 7.027 1 90.25 25 ASP B O 1
ATOM 1673 N N . PHE B 1 26 ? -4.477 6.266 5.668 1 88.5 26 PHE B N 1
ATOM 1674 C CA . PHE B 1 26 ? -4.793 5.371 4.562 1 88.5 26 PHE B CA 1
ATOM 1675 C C . PHE B 1 26 ? -3.521 4.781 3.961 1 88.5 26 PHE B C 1
ATOM 1677 O O . PHE B 1 26 ? -3.578 3.816 3.197 1 88.5 26 PHE B O 1
ATOM 1684 N N . ILE B 1 27 ? -2.432 5.273 4.195 1 91.12 27 ILE B N 1
ATOM 1685 C CA . ILE B 1 27 ? -1.164 4.574 4.004 1 91.12 27 ILE B CA 1
ATOM 1686 C C . ILE B 1 27 ? -0.624 4.102 5.352 1 91.12 27 ILE B C 1
ATOM 1688 O O . ILE B 1 27 ? -0.092 4.898 6.129 1 91.12 27 ILE B O 1
ATOM 1692 N N . PHE B 1 28 ? -0.833 2.824 5.586 1 87.94 28 PHE B N 1
ATOM 1693 C CA . PHE B 1 28 ? -0.677 2.26 6.922 1 87.94 28 PHE B CA 1
ATOM 1694 C C . PHE B 1 28 ? 0.114 0.958 6.871 1 87.94 28 PHE B C 1
ATOM 1696 O O . PHE B 1 28 ? -0.081 0.142 5.969 1 87.94 28 PHE B O 1
ATOM 1703 N N . GLY B 1 29 ? 0.986 0.758 7.914 1 83.94 29 GLY B N 1
ATOM 1704 C CA . GLY B 1 29 ? 1.673 -0.52 8.016 1 83.94 29 GLY B CA 1
ATOM 1705 C C . GLY B 1 29 ? 3.146 -0.381 8.344 1 83.94 29 GLY B C 1
ATOM 1706 O O . GLY B 1 29 ? 3.586 0.669 8.82 1 83.94 29 GLY B O 1
ATOM 1707 N N . ASN B 1 30 ? 3.881 -1.459 8.141 1 87.06 30 ASN B N 1
ATOM 1708 C CA . ASN B 1 30 ? 5.281 -1.488 8.539 1 87.06 30 ASN B CA 1
ATOM 1709 C C . ASN B 1 30 ? 6.184 -1.95 7.402 1 87.06 30 ASN B C 1
ATOM 1711 O O . ASN B 1 30 ? 7.227 -2.566 7.637 1 87.06 30 ASN B O 1
ATOM 1715 N N . SER B 1 31 ? 5.848 -1.72 6.207 1 85.31 31 SER B N 1
ATOM 1716 C CA . SER B 1 31 ? 6.684 -2.049 5.062 1 85.31 31 SER B CA 1
ATOM 1717 C C . SER B 1 31 ? 7.777 -1.005 4.855 1 85.31 31 SER B C 1
ATOM 1719 O O . SER B 1 31 ? 7.715 0.085 5.43 1 85.31 31 SER B O 1
ATOM 1721 N N . ALA B 1 32 ? 8.867 -1.45 4.156 1 90.5 32 ALA B N 1
ATOM 1722 C CA . ALA B 1 32 ? 9.75 -0.488 3.494 1 90.5 32 ALA B CA 1
ATOM 1723 C C . ALA B 1 32 ? 9.164 -0.047 2.154 1 90.5 32 ALA B C 1
ATOM 1725 O O . ALA B 1 32 ? 9.25 -0.777 1.164 1 90.5 32 ALA B O 1
ATOM 1726 N N . SER B 1 33 ? 8.586 1.137 2.104 1 93 33 SER B N 1
ATOM 1727 C CA . SER B 1 33 ? 7.855 1.558 0.91 1 93 33 SER B CA 1
ATOM 1728 C C . SER B 1 33 ? 8.383 2.889 0.383 1 93 33 SER B C 1
ATOM 1730 O O . SER B 1 33 ? 8.602 3.824 1.155 1 93 33 SER B O 1
ATOM 1732 N N . VAL B 1 34 ? 8.609 2.93 -0.921 1 95.69 34 VAL B N 1
ATOM 1733 C CA . VAL B 1 34 ? 8.883 4.184 -1.61 1 95.69 34 VAL B CA 1
ATOM 1734 C C . VAL B 1 34 ? 7.742 4.516 -2.566 1 95.69 34 VAL B C 1
ATOM 1736 O O . VAL B 1 34 ? 7.355 3.688 -3.393 1 95.69 34 VAL B O 1
ATOM 1739 N N . PHE B 1 35 ? 7.188 5.699 -2.424 1 97 35 PHE B N 1
ATOM 1740 C CA . PHE B 1 35 ? 6.207 6.277 -3.338 1 97 35 PHE B CA 1
ATOM 1741 C C . PHE B 1 35 ? 6.84 7.371 -4.188 1 97 35 PHE B C 1
ATOM 1743 O O . PHE B 1 35 ? 7.242 8.414 -3.668 1 97 35 PHE B O 1
ATOM 1750 N N . GLN B 1 36 ? 6.953 7.125 -5.504 1 97.5 36 GLN B N 1
ATOM 1751 C CA . GLN B 1 36 ? 7.613 8.086 -6.375 1 97.5 36 GLN B CA 1
ATOM 1752 C C . GLN B 1 36 ? 6.648 8.617 -7.438 1 97.5 36 GLN B C 1
ATOM 1754 O O . GLN B 1 36 ? 5.973 7.84 -8.109 1 97.5 36 GLN B O 1
ATOM 1759 N N . ASP B 1 37 ? 6.57 9.945 -7.625 1 98.06 37 ASP B N 1
ATOM 1760 C CA . ASP B 1 37 ? 5.781 10.602 -8.656 1 98.06 37 ASP B CA 1
ATOM 1761 C C . ASP B 1 37 ? 4.305 10.227 -8.547 1 98.06 37 ASP B C 1
ATOM 1763 O O . ASP B 1 37 ? 3.641 9.984 -9.555 1 98.06 37 ASP B O 1
ATOM 1767 N N . CYS B 1 38 ? 3.871 10.133 -7.328 1 97.69 38 CYS B N 1
ATOM 1768 C CA . CYS B 1 38 ? 2.49 9.742 -7.066 1 97.69 38 CYS B CA 1
ATOM 1769 C C . CYS B 1 38 ? 1.646 10.945 -6.672 1 97.69 38 CYS B C 1
ATOM 1771 O O . CYS B 1 38 ? 2.184 11.984 -6.27 1 97.69 38 CYS B O 1
ATOM 1773 N N . GLU B 1 39 ? 0.314 10.828 -6.832 1 98.12 39 GLU B N 1
ATOM 1774 C CA . GLU B 1 39 ? -0.676 11.711 -6.223 1 98.12 39 GLU B CA 1
ATOM 1775 C C . GLU B 1 39 ? -1.293 11.078 -4.98 1 98.12 39 GLU B C 1
ATOM 1777 O O . GLU B 1 39 ? -1.946 10.039 -5.07 1 98.12 39 GLU B O 1
ATOM 1782 N N . ILE B 1 40 ? -1.016 11.664 -3.873 1 98 40 ILE B N 1
ATOM 1783 C CA . ILE B 1 40 ? -1.599 11.234 -2.605 1 98 40 ILE B CA 1
ATOM 1784 C C . ILE B 1 40 ? -2.781 12.141 -2.254 1 98 40 ILE B C 1
ATOM 1786 O O . ILE B 1 40 ? -2.6 13.32 -1.942 1 98 40 ILE B O 1
ATOM 1790 N N . LEU B 1 41 ? -4.008 11.594 -2.291 1 96.75 41 LEU B N 1
ATOM 1791 C CA . LEU B 1 41 ? -5.207 12.43 -2.23 1 96.75 41 LEU B CA 1
ATOM 1792 C C . LEU B 1 41 ? -6.066 12.055 -1.029 1 96.75 41 LEU B C 1
ATOM 1794 O O . LEU B 1 41 ? -6.535 10.914 -0.923 1 96.75 41 LEU B O 1
ATOM 1798 N N . ILE B 1 42 ? -6.238 13.047 -0.164 1 94.75 42 ILE B N 1
ATOM 1799 C CA . ILE B 1 42 ? -7.164 12.883 0.951 1 94.75 42 ILE B CA 1
ATOM 1800 C C . ILE B 1 42 ? -8.602 12.906 0.435 1 94.75 42 ILE B C 1
ATOM 1802 O O . ILE B 1 42 ? -8.977 13.789 -0.34 1 94.75 42 ILE B O 1
ATOM 1806 N N . ALA B 1 43 ? -9.336 11.938 0.86 1 91.62 43 ALA B N 1
ATOM 1807 C CA . ALA B 1 43 ? -10.742 11.82 0.469 1 91.62 43 ALA B CA 1
ATOM 1808 C C . ALA B 1 43 ? -11.664 12.047 1.662 1 91.62 43 ALA B C 1
ATOM 1810 O O . ALA B 1 43 ? -11.25 11.898 2.814 1 91.62 43 ALA B O 1
ATOM 1811 N N . PRO B 1 44 ? -12.914 12.453 1.372 1 88.94 44 PRO B N 1
ATOM 1812 C CA . PRO B 1 44 ? -13.859 12.656 2.475 1 88.94 44 PRO B CA 1
ATOM 1813 C C . PRO B 1 44 ? -14.211 11.352 3.189 1 88.94 44 PRO B C 1
ATOM 1815 O O . PRO B 1 44 ? -14.203 10.289 2.574 1 88.94 44 PRO B O 1
ATOM 1818 N N . ARG B 1 45 ? -14.484 11.617 4.457 1 83.94 45 ARG B N 1
ATOM 1819 C CA . ARG B 1 45 ? -15.117 10.484 5.133 1 83.94 45 ARG B CA 1
ATOM 1820 C C . ARG B 1 45 ? -16.516 10.234 4.586 1 83.94 45 ARG B C 1
ATOM 1822 O O . ARG B 1 45 ? -17.125 11.125 3.99 1 83.94 45 ARG B O 1
ATOM 1829 N N . GLN B 1 46 ? -16.984 9.172 4.855 1 73.38 46 GLN B N 1
ATOM 1830 C CA . GLN B 1 46 ? -18.266 8.781 4.281 1 73.38 46 GLN B CA 1
ATOM 1831 C C . GLN B 1 46 ? -19.422 9.344 5.09 1 73.38 46 GLN B C 1
ATOM 1833 O O . GLN B 1 46 ? -20.422 9.789 4.52 1 73.38 46 GLN B O 1
ATOM 1838 N N . VAL B 1 47 ? -19.141 9.305 6.402 1 76.31 47 VAL B N 1
ATOM 1839 C CA . VAL B 1 47 ? -20.219 9.719 7.277 1 76.31 47 VAL B CA 1
ATOM 1840 C C . VAL B 1 47 ? -20 11.164 7.73 1 76.31 47 VAL B C 1
ATOM 1842 O O . VAL B 1 47 ? -18.984 11.477 8.352 1 76.31 47 VAL B O 1
ATOM 1845 N N . ASN B 1 48 ? -20.922 12.039 7.414 1 85.44 48 ASN B N 1
ATOM 1846 C CA . ASN B 1 48 ? -20.922 13.445 7.789 1 85.44 48 ASN B CA 1
ATOM 1847 C C . ASN B 1 48 ? -19.594 14.117 7.449 1 85.44 48 ASN B C 1
ATOM 1849 O O . ASN B 1 48 ? -18.953 14.719 8.32 1 85.44 48 ASN B O 1
ATOM 1853 N N . PRO B 1 49 ? -19.312 14.055 6.207 1 87.12 49 PRO B N 1
ATOM 1854 C CA . PRO B 1 49 ? -18 14.586 5.816 1 87.12 49 PRO B CA 1
ATOM 1855 C C . PRO B 1 49 ? -17.859 16.078 6.109 1 87.12 49 PRO B C 1
ATOM 1857 O O . PRO B 1 49 ? -16.75 16.578 6.285 1 87.12 49 PRO B O 1
ATOM 1860 N N . GLU B 1 50 ? -18.922 16.75 6.266 1 89.94 50 GLU B N 1
ATOM 1861 C CA . GLU B 1 50 ? -18.891 18.203 6.48 1 89.94 50 GLU B CA 1
ATOM 1862 C C . GLU B 1 50 ? -18.438 18.531 7.898 1 89.94 50 GLU B C 1
ATOM 1864 O O . GLU B 1 50 ? -18 19.656 8.164 1 89.94 50 GLU B O 1
ATOM 1869 N N . LYS B 1 51 ? -18.594 17.594 8.812 1 88.75 51 LYS B N 1
ATOM 1870 C CA . LYS B 1 51 ? -18.172 17.828 10.195 1 88.75 51 LYS B CA 1
ATOM 1871 C C . LYS B 1 51 ? -16.656 17.859 10.32 1 88.75 51 LYS B C 1
ATOM 1873 O O . LYS B 1 51 ? -16.109 18.328 11.32 1 88.75 51 LYS B O 1
ATOM 1878 N N . GLY B 1 52 ? -16.031 17.406 9.32 1 83.75 52 GLY B N 1
ATOM 1879 C CA . GLY B 1 52 ? -14.578 17.453 9.289 1 83.75 52 GLY B CA 1
ATOM 1880 C C . GLY B 1 52 ? -13.93 16.422 10.188 1 83.75 52 GLY B C 1
ATOM 1881 O O . GLY B 1 52 ? -14.617 15.633 10.828 1 83.75 52 GLY B O 1
ATOM 1882 N N . GLU B 1 53 ? -12.625 16.328 10.102 1 85.25 53 GLU B N 1
ATOM 1883 C CA . GLU B 1 53 ? -11.836 15.43 10.93 1 85.25 53 GLU B CA 1
ATOM 1884 C C . GLU B 1 53 ? -10.344 15.75 10.828 1 85.25 53 GLU B C 1
ATOM 1886 O O . GLU B 1 53 ? -9.938 16.578 10.008 1 85.25 53 GLU B O 1
ATOM 1891 N N . LYS B 1 54 ? -9.68 15.203 11.82 1 91.5 54 LYS B N 1
ATOM 1892 C CA . LYS B 1 54 ? -8.219 15.148 11.711 1 91.5 54 LYS B CA 1
ATOM 1893 C C . LYS B 1 54 ? -7.773 13.953 10.891 1 91.5 54 LYS B C 1
ATOM 1895 O O . LYS B 1 54 ? -8.117 12.812 11.203 1 91.5 54 LYS B O 1
ATOM 1900 N N . ASN B 1 55 ? -7.117 14.227 9.805 1 91.19 55 ASN B N 1
ATOM 1901 C CA . ASN B 1 55 ? -6.641 13.18 8.906 1 91.19 55 ASN B CA 1
ATOM 1902 C C . ASN B 1 55 ? -5.117 13.133 8.859 1 91.19 55 ASN B C 1
ATOM 1904 O O . ASN B 1 55 ? -4.473 14.094 8.438 1 91.19 55 ASN B O 1
ATOM 1908 N N . ALA B 1 56 ? -4.617 12.07 9.406 1 95.81 56 ALA B N 1
ATOM 1909 C CA . ALA B 1 56 ? -3.219 11.789 9.086 1 95.81 56 ALA B CA 1
ATOM 1910 C C . ALA B 1 56 ? -3.105 10.945 7.82 1 95.81 56 ALA B C 1
ATOM 1912 O O . ALA B 1 56 ? -3.783 9.922 7.684 1 95.81 56 ALA B O 1
ATOM 1913 N N . VAL B 1 57 ? -2.229 11.344 6.891 1 95.94 57 VAL B N 1
ATOM 1914 C CA . VAL B 1 57 ? -2.053 10.617 5.633 1 95.94 57 VAL B CA 1
ATOM 1915 C C . VAL B 1 57 ? -1.444 9.242 5.906 1 95.94 57 VAL B C 1
ATOM 1917 O O . VAL B 1 57 ? -1.857 8.25 5.309 1 95.94 57 VAL B O 1
ATOM 1920 N N . THR B 1 58 ? -0.5 9.18 6.816 1 96.12 58 THR B N 1
ATOM 1921 C CA . THR B 1 58 ? 0.267 7.953 7.02 1 96.12 58 THR B CA 1
ATOM 1922 C C . THR B 1 58 ? 0.236 7.535 8.484 1 96.12 58 THR B C 1
ATOM 1924 O O . THR B 1 58 ? 0.184 8.383 9.383 1 96.12 58 THR B O 1
ATOM 1927 N N . ALA B 1 59 ? 0.3 6.23 8.75 1 94.19 59 ALA B N 1
ATOM 1928 C CA . ALA B 1 59 ? 0.562 5.613 10.047 1 94.19 59 ALA B CA 1
ATOM 1929 C C . ALA B 1 59 ? 1.533 4.445 9.906 1 94.19 59 ALA B C 1
ATOM 1931 O O . ALA B 1 59 ? 1.115 3.301 9.711 1 94.19 59 ALA B O 1
ATOM 1932 N N . GLN B 1 60 ? 2.793 4.77 10.023 1 93 60 GLN B N 1
ATOM 1933 C CA . GLN B 1 60 ? 3.842 3.771 9.836 1 93 60 GLN B CA 1
ATOM 1934 C C . GLN B 1 60 ? 4.152 3.053 11.148 1 93 60 GLN B C 1
ATOM 1936 O O . GLN B 1 60 ? 4.133 3.666 12.219 1 93 60 GLN B O 1
ATOM 1941 N N . GLY B 1 61 ? 4.48 1.764 11.055 1 91.44 61 GLY B N 1
ATOM 1942 C CA . GLY B 1 61 ? 4.434 0.948 12.258 1 91.44 61 GLY B CA 1
ATOM 1943 C C . GLY B 1 61 ? 5.75 0.257 12.562 1 91.44 61 GLY B C 1
ATOM 1944 O O . GLY B 1 61 ? 5.77 -0.911 12.961 1 91.44 61 GLY B O 1
ATOM 1945 N N . ARG B 1 62 ? 6.883 0.882 12.398 1 91.12 62 ARG B N 1
ATOM 1946 C CA . ARG B 1 62 ? 8.18 0.325 12.766 1 91.12 62 ARG B CA 1
ATOM 1947 C C . ARG B 1 62 ? 8.289 0.146 14.273 1 91.12 62 ARG B C 1
ATOM 1949 O O . ARG B 1 62 ? 8.078 1.095 15.039 1 91.12 62 ARG B O 1
ATOM 1956 N N . ILE B 1 63 ? 8.648 -1.113 14.711 1 92.81 63 ILE B N 1
ATOM 1957 C CA . ILE B 1 63 ? 8.578 -1.427 16.141 1 92.81 63 ILE B CA 1
ATOM 1958 C C . ILE B 1 63 ? 9.984 -1.503 16.719 1 92.81 63 ILE B C 1
ATOM 1960 O O . ILE B 1 63 ? 10.156 -1.487 17.938 1 92.81 63 ILE B O 1
ATOM 1964 N N . ASP B 1 64 ? 10.969 -1.614 15.883 1 93.69 64 ASP B N 1
ATOM 1965 C CA . ASP B 1 64 ? 12.359 -1.798 16.281 1 93.69 64 ASP B CA 1
ATOM 1966 C C . ASP B 1 64 ? 13.289 -0.901 15.477 1 93.69 64 ASP B C 1
ATOM 1968 O O . ASP B 1 64 ? 13.164 -0.81 14.25 1 93.69 64 ASP B O 1
ATOM 1972 N N . PRO B 1 65 ? 14.273 -0.217 16.156 1 92.56 65 PRO B N 1
ATOM 1973 C CA . PRO B 1 65 ? 15.148 0.713 15.438 1 92.56 65 PRO B CA 1
ATOM 1974 C C . PRO B 1 65 ? 16.047 0.016 14.414 1 92.56 65 PRO B C 1
ATOM 1976 O O . PRO B 1 65 ? 16.562 0.664 13.5 1 92.56 65 PRO B O 1
ATOM 1979 N N . SER B 1 66 ? 16.234 -1.295 14.508 1 89.19 66 SER B N 1
ATOM 1980 C CA . SER B 1 66 ? 17.094 -2.016 13.578 1 89.19 66 SER B CA 1
ATOM 1981 C C . SER B 1 66 ? 16.359 -2.352 12.281 1 89.19 66 SER B C 1
ATOM 1983 O O . SER B 1 66 ? 16.984 -2.732 11.297 1 89.19 66 SER B O 1
ATOM 1985 N N . GLN B 1 67 ? 15.078 -2.195 12.273 1 85.62 67 GLN B N 1
ATOM 1986 C CA . GLN B 1 67 ? 14.32 -2.449 11.047 1 85.62 67 GLN B CA 1
ATOM 1987 C C . GLN B 1 67 ? 14.602 -1.381 10 1 85.62 67 GLN B C 1
ATOM 1989 O O . GLN B 1 67 ? 14.727 -0.199 10.328 1 85.62 67 GLN B O 1
ATOM 1994 N N . SER B 1 68 ? 14.625 -1.801 8.75 1 87 68 SER B N 1
ATOM 1995 C CA . SER B 1 68 ? 14.859 -0.874 7.645 1 87 68 SER B CA 1
ATOM 1996 C C . SER B 1 68 ? 13.547 -0.323 7.098 1 87 68 SER B C 1
ATOM 1998 O O . SER B 1 68 ? 13.539 0.354 6.066 1 87 68 SER B O 1
ATOM 2000 N N . THR B 1 69 ? 12.477 -0.573 7.777 1 89.94 69 THR B N 1
ATOM 2001 C CA . THR B 1 69 ? 11.164 -0.224 7.254 1 89.94 69 THR B CA 1
ATOM 2002 C C . THR B 1 69 ? 10.883 1.264 7.441 1 89.94 69 THR B C 1
ATOM 2004 O O . THR B 1 69 ? 11.617 1.954 8.148 1 89.94 69 THR B O 1
ATOM 2007 N N . GLY B 1 70 ? 9.906 1.742 6.723 1 94.5 70 GLY B N 1
ATOM 2008 C CA . GLY B 1 70 ? 9.469 3.131 6.688 1 94.5 70 GLY B CA 1
ATOM 2009 C C . GLY B 1 70 ? 8.758 3.502 5.402 1 94.5 70 GLY B C 1
ATOM 2010 O O . GLY B 1 70 ? 8.703 2.705 4.465 1 94.5 70 GLY B O 1
ATOM 2011 N N . PHE B 1 71 ? 8.172 4.75 5.406 1 96.81 71 PHE B N 1
ATOM 2012 C CA . PHE B 1 71 ? 7.535 5.289 4.211 1 96.81 71 PHE B CA 1
ATOM 2013 C C . PHE B 1 71 ? 8.32 6.473 3.662 1 96.81 71 PHE B C 1
ATOM 2015 O O . PHE B 1 71 ? 8.625 7.414 4.395 1 96.81 71 PHE B O 1
ATOM 2022 N N . VAL B 1 72 ? 8.664 6.391 2.4 1 98.12 72 VAL B N 1
ATOM 2023 C CA . VAL B 1 72 ? 9.367 7.465 1.716 1 98.12 72 VAL B CA 1
ATOM 2024 C C . VAL B 1 72 ? 8.539 7.969 0.541 1 98.12 72 VAL B C 1
ATOM 2026 O O . VAL B 1 72 ? 8.18 7.195 -0.35 1 98.12 72 VAL B O 1
ATOM 2029 N N . PHE B 1 73 ? 8.258 9.258 0.533 1 98.69 73 PHE B N 1
ATOM 2030 C CA . PHE B 1 73 ? 7.559 9.922 -0.565 1 98.69 73 PHE B CA 1
ATOM 2031 C C . PHE B 1 73 ? 8.508 10.812 -1.351 1 98.69 73 PHE B C 1
ATOM 2033 O O . PHE B 1 73 ? 9.07 11.766 -0.801 1 98.69 73 PHE B O 1
ATOM 2040 N N . LEU B 1 74 ? 8.703 10.484 -2.629 1 98.69 74 LEU B N 1
ATOM 2041 C CA . LEU B 1 74 ? 9.602 11.227 -3.506 1 98.69 74 LEU B CA 1
ATOM 2042 C C . LEU B 1 74 ? 8.82 11.891 -4.637 1 98.69 74 LEU B C 1
ATOM 2044 O O . LEU B 1 74 ? 8.18 11.211 -5.441 1 98.69 74 LEU B O 1
ATOM 2048 N N . ASN B 1 75 ? 8.859 13.242 -4.719 1 98.75 75 ASN B N 1
ATOM 2049 C CA . ASN B 1 75 ? 8.258 13.992 -5.812 1 98.75 75 ASN B CA 1
ATOM 2050 C C . ASN B 1 75 ? 6.77 13.703 -5.945 1 98.75 75 ASN B C 1
ATOM 2052 O O . ASN B 1 75 ? 6.27 13.484 -7.051 1 98.75 75 ASN B O 1
ATOM 2056 N N . CYS B 1 76 ? 6.098 13.656 -4.844 1 98.81 76 CYS B N 1
ATOM 2057 C CA . CYS B 1 76 ? 4.664 13.375 -4.84 1 98.81 76 CYS B CA 1
ATOM 2058 C C . CYS B 1 76 ? 3.861 14.656 -4.691 1 98.81 76 CYS B C 1
ATOM 2060 O O . CYS B 1 76 ? 4.387 15.68 -4.246 1 98.81 76 CYS B O 1
ATOM 2062 N N . LEU B 1 77 ? 2.635 14.633 -5.129 1 98.88 77 LEU B N 1
ATOM 2063 C CA . LEU B 1 77 ? 1.632 15.633 -4.789 1 98.88 77 LEU B CA 1
ATOM 2064 C C . LEU B 1 77 ? 0.815 15.195 -3.578 1 98.88 77 LEU B C 1
ATOM 2066 O O . LEU B 1 77 ? 0.308 14.07 -3.541 1 98.88 77 LEU B O 1
ATOM 2070 N N . ILE B 1 78 ? 0.746 16.016 -2.564 1 98.81 78 ILE B N 1
ATOM 2071 C CA . ILE B 1 78 ? -0.141 15.805 -1.424 1 98.81 78 ILE B CA 1
ATOM 2072 C C . ILE B 1 78 ? -1.296 16.797 -1.477 1 98.81 78 ILE B C 1
ATOM 2074 O O . ILE B 1 78 ? -1.09 18.016 -1.331 1 98.81 78 ILE B O 1
ATOM 2078 N N . ASN B 1 79 ? -2.461 16.328 -1.723 1 98.69 79 ASN B N 1
ATOM 2079 C CA . ASN B 1 79 ? -3.648 17.172 -1.863 1 98.69 79 ASN B CA 1
ATOM 2080 C C . ASN B 1 79 ? -4.914 16.422 -1.459 1 98.69 79 ASN B C 1
ATOM 2082 O O . ASN B 1 79 ? -4.84 15.359 -0.827 1 98.69 79 ASN B O 1
ATOM 2086 N N . GLY B 1 80 ? -6.051 17.062 -1.646 1 97.62 80 GLY B N 1
ATOM 2087 C CA . GLY B 1 80 ? -7.344 16.406 -1.527 1 97.62 80 GLY B CA 1
ATOM 2088 C C . GLY B 1 80 ? -7.965 16.062 -2.869 1 97.62 80 GLY B C 1
ATOM 2089 O O . GLY B 1 80 ? -7.605 16.656 -3.891 1 97.62 80 GLY B O 1
ATOM 2090 N N . THR B 1 81 ? -8.836 15.047 -2.818 1 95.69 81 THR B N 1
ATOM 2091 C CA . THR B 1 81 ? -9.688 14.867 -3.986 1 95.69 81 THR B CA 1
ATOM 2092 C C . THR B 1 81 ? -10.523 16.109 -4.246 1 95.69 81 THR B C 1
ATOM 2094 O O . THR B 1 81 ? -10.633 16.984 -3.379 1 95.69 81 THR B O 1
ATOM 2097 N N . GLU B 1 82 ? -11.102 16.156 -5.41 1 96.31 82 GLU B N 1
ATOM 2098 C CA . GLU B 1 82 ? -11.953 17.297 -5.719 1 96.31 82 GLU B CA 1
ATOM 2099 C C . GLU B 1 82 ? -13.07 17.438 -4.688 1 96.31 82 GLU B C 1
ATOM 2101 O O . GLU B 1 82 ? -13.352 18.547 -4.211 1 96.31 82 GLU B O 1
ATOM 2106 N N . GLU B 1 83 ? -13.664 16.328 -4.316 1 94 83 GLU B 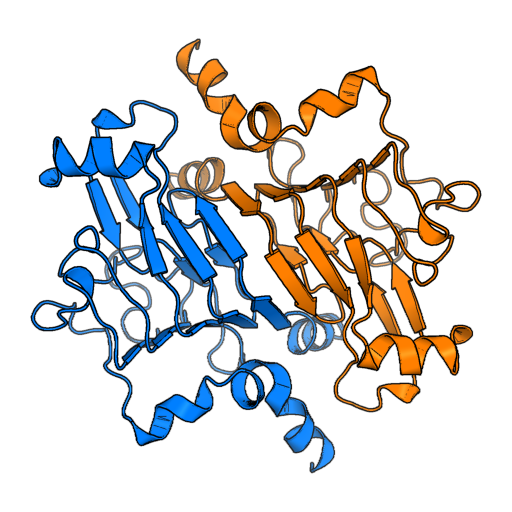N 1
ATOM 2107 C CA . GLU B 1 83 ? -14.742 16.328 -3.34 1 94 83 GLU B CA 1
ATOM 2108 C C . GLU B 1 83 ? -14.258 16.812 -1.977 1 94 83 GLU B C 1
ATOM 2110 O O . GLU B 1 83 ? -14.93 17.594 -1.315 1 94 83 GLU B O 1
ATOM 2115 N N . TYR B 1 84 ? -13.141 16.406 -1.579 1 95.88 84 TYR B N 1
ATOM 2116 C CA . TYR B 1 84 ? -12.609 16.812 -0.277 1 95.88 84 TYR B CA 1
ATOM 2117 C C . TYR B 1 84 ? -12.242 18.281 -0.262 1 95.88 84 TYR B C 1
ATOM 2119 O O . TYR B 1 84 ? -12.469 18.969 0.734 1 95.88 84 TYR B O 1
ATOM 2127 N N . MET B 1 85 ? -11.68 18.75 -1.358 1 97.56 85 MET B N 1
ATOM 2128 C CA . MET B 1 85 ? -11.234 20.141 -1.397 1 97.56 85 MET B CA 1
ATOM 2129 C C . MET B 1 85 ? -12.414 21.094 -1.325 1 97.56 85 MET B C 1
ATOM 2131 O O . MET B 1 85 ? -12.297 22.188 -0.778 1 97.56 85 MET B O 1
ATOM 2135 N N . LYS B 1 86 ? -13.531 20.641 -1.869 1 97.06 86 LYS B N 1
ATOM 2136 C CA . LYS B 1 86 ? -14.742 21.453 -1.714 1 97.06 86 LYS B CA 1
ATOM 2137 C C . LYS B 1 86 ? -15.125 21.578 -0.244 1 97.06 86 LYS B C 1
ATOM 2139 O O . LYS B 1 86 ? -15.461 22.672 0.22 1 97.06 86 LYS B O 1
ATOM 2144 N N . LEU B 1 87 ? -15.078 20.453 0.448 1 96.56 87 LEU B N 1
ATOM 2145 C CA . LEU B 1 87 ? -15.375 20.453 1.876 1 96.56 87 LEU B CA 1
ATOM 2146 C C . LEU B 1 87 ? -14.359 21.281 2.645 1 96.56 87 LEU B C 1
ATOM 2148 O O . LEU B 1 87 ? -14.727 22.094 3.49 1 96.56 87 LEU B O 1
ATOM 2152 N N . TYR B 1 88 ? -13.078 21.156 2.373 1 97.44 88 TYR B N 1
ATOM 2153 C CA . TYR B 1 88 ? -11.992 21.875 3.033 1 97.44 88 TYR B CA 1
ATOM 2154 C C . TYR B 1 88 ? -12.141 23.375 2.857 1 97.44 88 TYR B C 1
ATOM 2156 O O . TYR B 1 88 ? -12.055 24.141 3.828 1 97.44 88 TYR B O 1
ATOM 2164 N N . LYS B 1 89 ? -12.367 23.797 1.612 1 97.19 89 LYS B N 1
ATOM 2165 C CA . LYS B 1 89 ? -12.492 25.219 1.316 1 97.19 89 LYS B CA 1
ATOM 2166 C C . LYS B 1 89 ? -13.703 25.828 2.014 1 97.19 89 LYS B C 1
ATOM 2168 O O . LYS B 1 89 ? -13.672 26.984 2.422 1 97.19 89 LYS B O 1
ATOM 2173 N N . ALA B 1 90 ? -14.711 25.031 2.178 1 96.81 90 ALA B N 1
ATOM 2174 C CA . ALA B 1 90 ? -15.93 25.5 2.822 1 96.81 90 ALA B CA 1
ATOM 2175 C C . ALA B 1 90 ? -15.703 25.75 4.312 1 96.81 90 ALA B C 1
ATOM 2177 O O . ALA B 1 90 ? -16.281 26.656 4.895 1 96.81 90 ALA B O 1
ATOM 2178 N N . ASN B 1 91 ? -14.883 24.922 4.98 1 96.69 91 ASN B N 1
ATOM 2179 C CA . ASN B 1 91 ? -14.617 25.078 6.406 1 96.69 91 ASN B CA 1
ATOM 2180 C C . ASN B 1 91 ? -13.266 24.469 6.793 1 96.69 91 ASN B C 1
ATOM 2182 O O . ASN B 1 91 ? -13.211 23.406 7.418 1 96.69 91 ASN B O 1
ATOM 2186 N N . PRO B 1 92 ? -12.211 25.125 6.539 1 95.5 92 PRO B N 1
ATOM 2187 C CA . PRO B 1 92 ? -10.875 24.594 6.793 1 95.5 92 PRO B CA 1
ATOM 2188 C C . PRO B 1 92 ? -10.617 24.312 8.273 1 95.5 92 PRO B C 1
ATOM 2190 O O . PRO B 1 92 ? -9.734 23.531 8.617 1 95.5 92 PRO B O 1
ATOM 2193 N N . LYS B 1 93 ? -11.391 24.922 9.148 1 95.56 93 LYS B N 1
ATOM 2194 C CA . LYS B 1 93 ? -11.141 24.812 10.586 1 95.56 93 LYS B CA 1
ATOM 2195 C C . LYS B 1 93 ? -11.422 23.406 11.094 1 95.56 93 LYS B C 1
ATOM 2197 O O . LYS B 1 93 ? -10.828 22.953 12.07 1 95.56 93 LYS B O 1
ATOM 2202 N N . VAL B 1 94 ? -12.328 22.734 10.391 1 95.69 94 VAL B N 1
ATOM 2203 C CA . VAL B 1 94 ? -12.719 21.422 10.906 1 95.69 94 VAL B CA 1
ATOM 2204 C C . VAL B 1 94 ? -12.062 20.328 10.07 1 95.69 94 VAL B C 1
ATOM 2206 O O . VAL B 1 94 ? -12.172 19.141 10.398 1 95.69 94 VAL B O 1
ATOM 2209 N N . HIS B 1 95 ? -11.438 20.656 8.977 1 96.56 95 HIS B N 1
ATOM 2210 C CA . HIS B 1 95 ? -10.727 19.703 8.125 1 96.56 95 HIS B CA 1
ATOM 2211 C C . HIS B 1 95 ? -9.219 19.844 8.289 1 96.56 95 HIS B C 1
ATOM 2213 O O . HIS B 1 95 ? -8.57 20.578 7.535 1 96.56 95 HIS B O 1
ATOM 2219 N N . LYS B 1 96 ? -8.68 19.141 9.227 1 97.25 96 LYS B N 1
ATOM 2220 C CA . LYS B 1 96 ? -7.254 19.25 9.547 1 97.25 96 LYS B CA 1
ATOM 2221 C C . LYS B 1 96 ? -6.488 18.031 9.023 1 97.25 96 LYS B C 1
ATOM 2223 O O . LYS B 1 96 ? -6.836 16.891 9.328 1 97.25 96 LYS B O 1
ATOM 2228 N N . ASN B 1 97 ? -5.504 18.312 8.234 1 97.62 97 ASN B N 1
ATOM 2229 C CA . ASN B 1 97 ? -4.73 17.234 7.609 1 97.62 97 ASN B CA 1
ATOM 2230 C C . ASN B 1 97 ? -3.27 17.281 8.047 1 97.62 97 ASN B C 1
ATOM 2232 O O . ASN B 1 97 ? -2.672 18.344 8.148 1 97.62 97 ASN B O 1
ATOM 2236 N N . PHE B 1 98 ? -2.766 16.109 8.336 1 98.56 98 PHE B N 1
ATOM 2237 C CA . PHE B 1 98 ? -1.39 15.922 8.773 1 98.56 98 PHE B CA 1
ATOM 2238 C C . PHE B 1 98 ? -0.67 14.922 7.883 1 98.56 98 PHE B C 1
ATOM 2240 O O . PHE B 1 98 ? -1.3 14.031 7.305 1 98.56 98 PHE B O 1
ATOM 2247 N N . LEU B 1 99 ? 0.602 15.047 7.793 1 98.81 99 LEU B N 1
ATOM 2248 C CA . LEU B 1 99 ? 1.414 14.156 6.965 1 98.81 99 LEU B CA 1
ATOM 2249 C C . LEU B 1 99 ? 1.452 12.75 7.551 1 98.81 99 LEU B C 1
ATOM 2251 O O . LEU B 1 99 ? 1.585 11.773 6.816 1 98.81 99 LEU B O 1
ATOM 2255 N N . GLY B 1 100 ? 1.356 12.672 8.844 1 98.12 100 GLY B N 1
ATOM 2256 C CA . GLY B 1 100 ? 1.354 11.359 9.477 1 98.12 100 GLY B CA 1
ATOM 2257 C C . GLY B 1 100 ? 1.304 11.422 10.984 1 98.12 100 GLY B C 1
ATOM 2258 O O . GLY B 1 100 ? 1.338 12.508 11.57 1 98.12 100 GLY B O 1
ATOM 2259 N N . ARG B 1 101 ? 1.187 10.234 11.57 1 97.81 101 ARG B N 1
ATOM 2260 C CA . ARG B 1 101 ? 1.284 10.031 13.008 1 97.81 101 ARG B CA 1
ATOM 2261 C C . ARG B 1 101 ? 1.903 8.68 13.336 1 97.81 101 ARG B C 1
ATOM 2263 O O . ARG B 1 101 ? 1.852 7.754 12.523 1 97.81 101 ARG B O 1
ATOM 2270 N N . PRO B 1 102 ? 2.504 8.555 14.555 1 97.75 102 PRO B N 1
ATOM 2271 C CA . PRO B 1 102 ? 3.316 7.371 14.844 1 97.75 102 PRO B CA 1
ATOM 2272 C C . PRO B 1 102 ? 2.498 6.223 15.43 1 97.75 102 PRO B C 1
ATOM 2274 O O . PRO B 1 102 ? 2.283 6.164 16.641 1 97.75 102 PRO B O 1
ATOM 2277 N N . TRP B 1 103 ? 2.227 5.238 14.664 1 92.56 103 TRP B N 1
ATOM 2278 C CA . TRP B 1 103 ? 1.464 4.07 15.094 1 92.56 103 TRP B CA 1
ATOM 2279 C C . TRP B 1 103 ? 2.299 3.182 16 1 92.56 103 TRP B C 1
ATOM 2281 O O . TRP B 1 103 ? 1.767 2.543 16.922 1 92.56 103 TRP B O 1
ATOM 2291 N N . LYS B 1 104 ? 3.654 3.195 15.82 1 94.56 104 LYS B N 1
ATOM 2292 C CA . LYS B 1 104 ? 4.57 2.441 16.672 1 94.56 104 LYS B CA 1
ATOM 2293 C C . LYS B 1 104 ? 5.789 3.277 17.047 1 94.56 104 LYS B C 1
ATOM 2295 O O . LYS B 1 104 ? 5.977 4.379 16.516 1 94.56 104 LYS B O 1
ATOM 2300 N N . ASP B 1 105 ? 6.586 2.721 17.891 1 97.56 105 ASP B N 1
ATOM 2301 C CA . ASP B 1 105 ? 7.598 3.447 18.656 1 97.56 105 ASP B CA 1
ATOM 2302 C C . ASP B 1 105 ? 8.633 4.078 17.734 1 97.56 105 ASP B C 1
ATOM 2304 O O . ASP B 1 105 ? 9.148 5.164 18.016 1 97.56 105 ASP B O 1
ATOM 2308 N N . TYR B 1 106 ? 8.93 3.439 16.703 1 97.69 106 TYR B N 1
ATOM 2309 C CA . TYR B 1 106 ? 10.039 3.896 15.867 1 97.69 106 TYR B CA 1
ATOM 2310 C C . TYR B 1 106 ? 9.555 4.297 14.484 1 97.69 106 TYR B C 1
ATOM 2312 O O . TYR B 1 106 ? 10.289 4.152 13.5 1 97.69 106 TYR B O 1
ATOM 2320 N N . SER B 1 107 ? 8.375 4.766 14.453 1 97.25 107 SER B N 1
ATOM 2321 C CA . SER B 1 107 ? 7.77 5.176 13.188 1 97.25 107 SER B CA 1
ATOM 2322 C C . SER B 1 107 ? 8.711 6.078 12.391 1 97.25 107 SER B C 1
ATOM 2324 O O . SER B 1 107 ? 9.367 6.949 12.961 1 97.25 107 SER B O 1
ATOM 2326 N N . ARG B 1 108 ? 8.773 5.785 11.047 1 98.06 108 ARG B N 1
ATOM 2327 C CA . ARG B 1 108 ? 9.641 6.547 10.148 1 98.06 108 ARG B CA 1
ATOM 2328 C C . ARG B 1 108 ? 8.898 6.906 8.859 1 98.06 108 ARG B C 1
ATOM 2330 O O . ARG B 1 108 ? 8.477 6.027 8.117 1 98.06 108 ARG B O 1
ATOM 2337 N N . THR B 1 109 ? 8.75 8.188 8.578 1 98.69 109 THR B N 1
ATOM 2338 C CA . THR B 1 109 ? 8.125 8.695 7.363 1 98.69 109 THR B CA 1
ATOM 2339 C C . THR B 1 109 ? 8.836 9.953 6.867 1 98.69 109 THR B C 1
ATOM 2341 O O . THR B 1 109 ? 9.117 10.859 7.648 1 98.69 109 THR B O 1
ATOM 2344 N N . VAL B 1 110 ? 9.125 9.961 5.582 1 98.75 110 VAL B N 1
ATOM 2345 C CA . VAL B 1 110 ? 9.828 11.117 5.047 1 98.75 110 VAL B CA 1
ATOM 2346 C C . VAL B 1 110 ? 9.148 11.586 3.758 1 98.75 110 VAL B C 1
ATOM 2348 O O . VAL B 1 110 ? 8.672 10.766 2.973 1 98.75 110 VAL B O 1
ATOM 2351 N N . PHE B 1 111 ? 9.094 12.914 3.545 1 98.94 111 PHE B N 1
ATOM 2352 C CA . PHE B 1 111 ? 8.633 13.57 2.328 1 98.94 111 PHE B CA 1
ATOM 2353 C C . PHE B 1 111 ? 9.742 14.406 1.713 1 98.94 111 PHE B C 1
ATOM 2355 O O . PHE B 1 111 ? 10.258 15.336 2.346 1 98.94 111 PHE B O 1
ATOM 2362 N N . ILE B 1 112 ? 10.125 14.102 0.503 1 98.88 112 ILE B N 1
ATOM 2363 C CA . ILE B 1 112 ? 11.234 14.781 -0.157 1 98.88 112 ILE B CA 1
ATOM 2364 C C . ILE B 1 112 ? 10.805 15.25 -1.546 1 98.88 112 ILE B C 1
ATOM 2366 O O . ILE B 1 112 ? 10.336 14.445 -2.361 1 98.88 112 ILE B O 1
ATOM 2370 N N . GLY B 1 113 ? 10.977 16.516 -1.83 1 98.81 113 GLY B N 1
ATOM 2371 C CA . GLY B 1 113 ? 10.656 17.078 -3.137 1 98.81 113 GLY B CA 1
ATOM 2372 C C . GLY B 1 113 ? 9.18 17 -3.473 1 98.81 113 GLY B C 1
ATOM 2373 O O . GLY B 1 113 ? 8.805 16.938 -4.645 1 98.81 113 GLY B O 1
ATOM 2374 N N . CYS B 1 114 ? 8.375 17 -2.555 1 98.88 114 CYS B N 1
ATOM 2375 C CA . CYS B 1 114 ? 6.934 16.875 -2.76 1 98.88 114 CYS B CA 1
ATOM 2376 C C . CYS B 1 114 ? 6.289 18.266 -2.85 1 98.88 114 CYS B C 1
ATOM 2378 O O . CYS B 1 114 ? 6.797 19.234 -2.279 1 98.88 114 CYS B O 1
ATOM 2380 N N . ASN B 1 115 ? 5.215 18.359 -3.59 1 98.94 115 ASN B N 1
ATOM 2381 C CA . ASN B 1 115 ? 4.352 19.531 -3.561 1 98.94 115 ASN B CA 1
ATOM 2382 C C . ASN B 1 115 ? 3.176 19.344 -2.607 1 98.94 115 ASN B C 1
ATOM 2384 O O . ASN B 1 115 ? 2.338 18.453 -2.816 1 98.94 115 ASN B O 1
ATOM 2388 N N . MET B 1 116 ? 3.148 20.125 -1.556 1 98.81 116 MET B N 1
ATOM 2389 C CA . MET B 1 116 ? 2.113 20.047 -0.529 1 98.81 116 MET B CA 1
ATOM 2390 C C . MET B 1 116 ? 1.135 21.203 -0.645 1 98.81 116 MET B C 1
ATOM 2392 O O . MET B 1 116 ? 1.522 22.375 -0.496 1 98.81 116 MET B O 1
ATOM 2396 N N . GLU B 1 117 ? -0.091 20.875 -0.846 1 98.56 117 GLU B N 1
ATOM 2397 C CA . GLU B 1 117 ? -1.097 21.922 -0.979 1 98.56 117 GLU B CA 1
ATOM 2398 C C . GLU B 1 117 ? -1.477 22.5 0.382 1 98.56 117 GLU B C 1
ATOM 2400 O O . GLU B 1 117 ? -1.048 21.984 1.419 1 98.56 117 GLU B O 1
ATOM 2405 N N . ALA B 1 118 ? -2.279 23.5 0.398 1 97.88 118 ALA B N 1
ATOM 2406 C CA . ALA B 1 118 ? -2.557 24.359 1.548 1 97.88 118 ALA B CA 1
ATOM 2407 C C . ALA B 1 118 ? -3.27 23.578 2.652 1 97.88 118 ALA B C 1
ATOM 2409 O O . ALA B 1 118 ? -3.338 24.031 3.795 1 97.88 118 ALA B O 1
ATOM 2410 N N . LEU B 1 119 ? -3.76 22.422 2.334 1 98.12 119 LEU B N 1
ATOM 2411 C CA . LEU B 1 119 ? -4.605 21.719 3.287 1 98.12 119 LEU B CA 1
ATOM 2412 C C . LEU B 1 119 ? -3.768 21.094 4.402 1 98.12 119 LEU B C 1
ATOM 2414 O O . LEU B 1 119 ? -4.309 20.656 5.418 1 98.12 119 LEU B O 1
ATOM 2418 N N . ILE B 1 120 ? -2.48 21.016 4.266 1 98.62 120 ILE B N 1
ATOM 2419 C CA . ILE B 1 120 ? -1.636 20.469 5.32 1 98.62 120 ILE B CA 1
ATOM 2420 C C . ILE B 1 120 ? -1.53 21.453 6.469 1 98.62 120 ILE B C 1
ATOM 2422 O O . ILE B 1 120 ? -1.116 22.609 6.27 1 98.62 120 ILE B O 1
ATOM 2426 N N . THR B 1 121 ? -1.853 21.047 7.66 1 98.25 121 THR B N 1
ATOM 2427 C CA . THR B 1 121 ? -1.806 21.875 8.852 1 98.25 121 THR B CA 1
ATOM 2428 C C . THR B 1 121 ? -0.373 22.312 9.156 1 98.25 121 THR B C 1
ATOM 2430 O O . THR B 1 121 ? 0.566 21.531 8.977 1 98.25 121 THR B O 1
ATOM 2433 N N . PRO B 1 122 ? -0.236 23.469 9.719 1 98.31 122 PRO B N 1
ATOM 2434 C CA . PRO B 1 122 ? 1.103 23.984 9.992 1 98.31 122 PRO B CA 1
ATOM 2435 C C . PRO B 1 122 ? 1.906 23.094 10.93 1 98.31 122 PRO B C 1
ATOM 2437 O O . PRO B 1 122 ? 3.123 22.953 10.773 1 98.31 122 PRO B O 1
ATOM 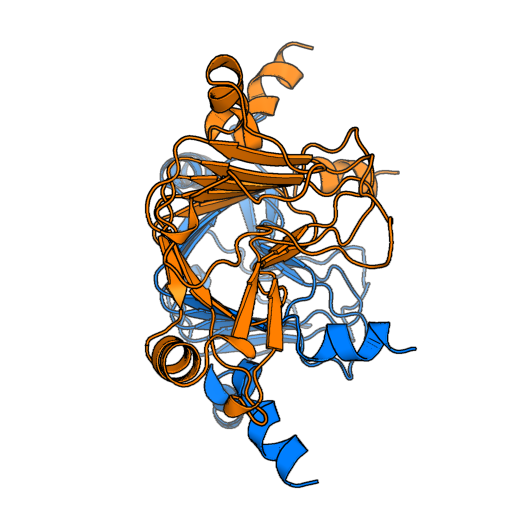2440 N N . ASP B 1 123 ? 1.308 22.391 11.875 1 98.62 123 ASP B N 1
ATOM 2441 C CA . ASP B 1 123 ? 1.992 21.469 12.766 1 98.62 123 ASP B CA 1
ATOM 2442 C C . ASP B 1 123 ? 2.676 20.344 11.984 1 98.62 123 ASP B C 1
ATOM 2444 O O . ASP B 1 123 ? 3.666 19.781 12.438 1 98.62 123 ASP B O 1
ATOM 2448 N N . GLY B 1 124 ? 2.113 20.031 10.859 1 98.81 124 GLY B N 1
ATOM 2449 C CA . GLY B 1 124 ? 2.682 19.047 9.945 1 98.81 124 GLY B CA 1
ATOM 2450 C C . GLY B 1 124 ? 2.369 17.609 10.336 1 98.81 124 GLY B C 1
ATOM 2451 O O . GLY B 1 124 ? 2.02 16.797 9.484 1 98.81 124 GLY B O 1
ATOM 2452 N N . TRP B 1 125 ? 2.512 17.312 11.617 1 98.81 125 TRP B N 1
ATOM 2453 C CA . TRP B 1 125 ? 2.406 15.945 12.125 1 98.81 125 TRP B CA 1
ATOM 2454 C C . TRP B 1 125 ? 1.515 15.891 13.359 1 98.81 125 TRP B C 1
ATOM 2456 O O . TRP B 1 125 ? 1.497 16.828 14.164 1 98.81 125 TRP B O 1
ATOM 2466 N N . LEU B 1 126 ? 0.823 14.766 13.477 1 98.31 126 LEU B N 1
ATOM 2467 C CA . LEU B 1 126 ? -0.139 14.57 14.555 1 98.31 126 LEU B CA 1
ATOM 2468 C C . LEU B 1 126 ? 0.366 13.531 15.555 1 98.31 126 LEU B C 1
ATOM 2470 O O . LEU B 1 126 ? 0.823 12.453 15.164 1 98.31 126 LEU B O 1
ATOM 2474 N N . PRO B 1 127 ? 0.335 13.836 16.922 1 97.88 127 PRO B N 1
ATOM 2475 C CA . PRO B 1 127 ? 0.631 12.766 17.875 1 97.88 127 PRO B CA 1
ATOM 2476 C C . PRO B 1 127 ? -0.41 11.648 17.844 1 97.88 127 PRO B C 1
ATOM 2478 O O . PRO B 1 127 ? -1.569 11.891 17.5 1 97.88 127 PRO B O 1
ATOM 2481 N N . TRP B 1 128 ? 0.068 10.492 18.219 1 95.44 128 TRP B N 1
ATOM 2482 C CA . TRP B 1 128 ? -0.858 9.367 18.344 1 95.44 128 TRP B CA 1
ATOM 2483 C C . TRP B 1 128 ? -1.623 9.453 19.672 1 95.44 128 TRP B C 1
ATOM 2485 O O . TRP B 1 128 ? -2.855 9.477 19.672 1 95.44 128 TRP B O 1
ATOM 2495 N N . SER B 1 129 ? -0.917 9.469 20.719 1 95.5 129 SER B N 1
ATOM 2496 C CA . SER B 1 129 ? -1.436 9.586 22.078 1 95.5 129 SER B CA 1
ATOM 2497 C C . SER B 1 129 ? -0.393 10.18 23.031 1 95.5 129 SER B C 1
ATOM 2499 O O . SER B 1 129 ? 0.626 9.547 23.312 1 95.5 129 SER B O 1
ATOM 2501 N N . GLY B 1 130 ? -0.763 11.391 23.406 1 96.5 130 GLY B N 1
ATOM 2502 C CA . GLY B 1 130 ? 0.203 12.047 24.281 1 96.5 130 GLY B CA 1
ATOM 2503 C C . GLY B 1 130 ? 1.577 12.18 23.656 1 96.5 130 GLY B C 1
ATOM 2504 O O . GLY B 1 130 ? 1.707 12.695 22.531 1 96.5 130 GLY B O 1
ATOM 2505 N N . ASP B 1 131 ? 2.572 11.648 24.516 1 97.94 131 ASP B N 1
ATOM 2506 C CA . ASP B 1 131 ? 3.949 11.781 24.047 1 97.94 131 ASP B CA 1
ATOM 2507 C C . ASP B 1 131 ? 4.461 10.461 23.469 1 97.94 131 ASP B C 1
ATOM 2509 O O . ASP B 1 131 ? 5.66 10.305 23.219 1 97.94 131 ASP B O 1
ATOM 2513 N N . PHE B 1 132 ? 3.66 9.602 23.219 1 97.12 132 PHE B N 1
ATOM 2514 C CA . PHE B 1 132 ? 4.023 8.289 22.703 1 97.12 132 PHE B CA 1
ATOM 2515 C C . PHE B 1 132 ? 4.906 8.422 21.469 1 97.12 132 PHE B C 1
ATOM 2517 O O . PHE B 1 132 ? 4.539 9.094 20.5 1 97.12 132 PHE B O 1
ATOM 2524 N N . ALA B 1 133 ? 6.082 7.855 21.422 1 98.06 133 ALA B N 1
ATOM 2525 C CA . ALA B 1 133 ? 7.008 7.625 20.312 1 98.06 133 ALA B CA 1
ATOM 2526 C C . ALA B 1 133 ? 7.668 8.93 19.875 1 98.06 133 ALA B C 1
ATOM 2528 O O . ALA B 1 133 ? 8.5 8.93 18.969 1 98.06 133 ALA B O 1
ATOM 2529 N N . LEU B 1 134 ? 7.395 10.07 20.516 1 98.5 134 LEU B N 1
ATOM 2530 C CA . LEU B 1 134 ? 7.848 11.367 20.031 1 98.5 134 LEU B CA 1
ATOM 2531 C C . LEU B 1 134 ? 9.359 11.484 20.125 1 98.5 134 LEU B C 1
ATOM 2533 O O . LEU B 1 134 ? 9.977 12.266 19.406 1 98.5 134 LEU B O 1
ATOM 2537 N N . GLN B 1 135 ? 9.953 10.688 20.938 1 98.06 135 GLN B N 1
ATOM 2538 C CA . GLN B 1 135 ? 11.398 10.773 21.125 1 98.06 135 GLN B CA 1
ATOM 2539 C C . GLN B 1 135 ? 12.125 9.766 20.234 1 98.06 135 GLN B C 1
ATOM 2541 O O . GLN B 1 135 ? 13.344 9.852 20.062 1 98.06 135 GLN B O 1
ATOM 2546 N N . THR B 1 136 ? 11.414 8.773 19.672 1 98.56 136 THR B N 1
ATOM 2547 C CA . THR B 1 136 ? 12.078 7.68 18.969 1 98.56 136 THR B CA 1
ATOM 2548 C C . THR B 1 136 ? 11.711 7.684 17.484 1 98.56 136 THR B C 1
ATOM 2550 O O . THR B 1 136 ? 12.406 7.078 16.672 1 98.56 136 THR B O 1
ATOM 2553 N N . LEU B 1 137 ? 10.664 8.305 17.094 1 98.56 137 LEU B N 1
ATOM 2554 C CA . LEU B 1 137 ? 10.234 8.352 15.703 1 98.56 137 LEU B CA 1
ATOM 2555 C C . LEU B 1 137 ? 11.195 9.188 14.867 1 98.56 137 LEU B C 1
ATOM 2557 O O . LEU B 1 137 ? 12.055 9.883 15.414 1 98.56 137 LEU B O 1
ATOM 2561 N N . TYR B 1 138 ? 11.078 9.102 13.539 1 98.5 138 TYR B N 1
ATOM 2562 C CA . TYR B 1 138 ? 11.75 10.008 12.617 1 98.5 138 TYR B CA 1
ATOM 2563 C C . TYR B 1 138 ? 10.789 10.492 11.531 1 98.5 138 TYR B C 1
ATOM 2565 O O . TYR B 1 138 ? 10.516 9.766 10.57 1 98.5 138 TYR B O 1
ATOM 2573 N N . TYR B 1 139 ? 10.383 11.695 11.633 1 98.88 139 TYR B N 1
ATOM 2574 C CA . TYR B 1 139 ? 9.555 12.383 10.648 1 98.88 139 TYR B CA 1
ATOM 2575 C C . TYR B 1 139 ? 10.328 13.5 9.961 1 98.88 139 TYR B C 1
ATOM 2577 O O . TYR B 1 139 ? 10.633 14.523 10.578 1 98.88 139 TYR B O 1
ATOM 2585 N N . GLY B 1 140 ? 10.625 13.25 8.703 1 98.75 140 GLY B N 1
ATOM 2586 C CA . GLY B 1 140 ? 11.547 14.141 8.016 1 98.75 140 GLY B CA 1
ATOM 2587 C C . GLY B 1 140 ? 10.953 14.766 6.766 1 98.75 140 GLY B C 1
ATOM 2588 O O . GLY B 1 140 ? 10.188 14.117 6.051 1 98.75 140 GLY B O 1
ATOM 2589 N N . GLU B 1 141 ? 11.367 16 6.508 1 98.94 141 GLU B N 1
ATOM 2590 C CA . GLU B 1 141 ? 10.992 16.734 5.301 1 98.94 141 GLU B CA 1
ATOM 2591 C C . GLU B 1 141 ? 12.219 17.391 4.656 1 98.94 141 GLU B C 1
ATOM 2593 O O . GLU B 1 141 ? 13.125 17.844 5.352 1 98.94 141 GLU B O 1
ATOM 2598 N N . ALA B 1 142 ? 12.219 17.406 3.291 1 98.75 142 ALA B N 1
ATOM 2599 C CA . ALA B 1 142 ? 13.273 18.109 2.568 1 98.75 142 ALA B CA 1
ATOM 2600 C C . ALA B 1 142 ? 12.797 18.562 1.19 1 98.75 142 ALA B C 1
ATOM 2602 O O . ALA B 1 142 ? 12.164 17.781 0.467 1 98.75 142 ALA B O 1
ATOM 2603 N N . LYS B 1 143 ? 13.055 19.828 0.887 1 98.44 143 LYS B N 1
ATOM 2604 C CA . LYS B 1 143 ? 12.922 20.391 -0.457 1 98.44 143 LYS B CA 1
ATOM 2605 C C . LYS B 1 143 ? 11.477 20.312 -0.948 1 98.44 143 LYS B C 1
ATOM 2607 O O . LYS B 1 143 ? 11.234 20.078 -2.131 1 98.44 143 LYS B O 1
ATOM 2612 N N . ASN B 1 144 ? 10.578 20.391 -0.047 1 98.88 144 ASN B N 1
ATOM 2613 C CA . ASN B 1 144 ? 9.18 20.391 -0.44 1 98.88 144 ASN B CA 1
ATOM 2614 C C . ASN B 1 144 ? 8.719 21.781 -0.868 1 98.88 144 ASN B C 1
ATOM 2616 O O . ASN B 1 144 ? 9.344 22.781 -0.514 1 98.88 144 ASN B O 1
ATOM 2620 N N . THR B 1 145 ? 7.672 21.781 -1.671 1 98.81 145 THR B N 1
ATOM 2621 C CA . THR B 1 145 ? 7.129 23.047 -2.174 1 98.81 145 THR B CA 1
ATOM 2622 C C . THR B 1 145 ? 5.621 23.109 -1.929 1 98.81 145 THR B C 1
ATOM 2624 O O . THR B 1 145 ? 5.02 22.156 -1.462 1 98.81 145 THR B O 1
ATOM 2627 N N . GLY B 1 146 ? 5.062 24.328 -2.221 1 98.75 146 GLY B N 1
ATOM 2628 C CA . GLY B 1 146 ? 3.648 24.578 -1.985 1 98.75 146 GLY B CA 1
ATOM 2629 C C . GLY B 1 146 ? 3.373 25.219 -0.641 1 98.75 146 GLY B C 1
ATOM 2630 O O . GLY B 1 146 ? 4.246 25.25 0.229 1 98.75 146 GLY B O 1
ATOM 2631 N N . LEU B 1 147 ? 2.146 25.609 -0.361 1 98.12 147 LEU B N 1
ATOM 2632 C CA . LEU B 1 147 ? 1.756 26.359 0.827 1 98.12 147 LEU B CA 1
ATOM 2633 C C . LEU B 1 147 ? 1.852 25.484 2.076 1 98.12 147 LEU B C 1
ATOM 2635 O O . LEU B 1 147 ? 2.145 25.984 3.164 1 98.12 147 LEU B O 1
ATOM 2639 N N . GLY B 1 148 ? 1.632 24.188 1.854 1 98.62 148 GLY B N 1
ATOM 2640 C CA . GLY B 1 148 ? 1.659 23.281 2.99 1 98.62 148 GLY B CA 1
ATOM 2641 C C . GLY B 1 148 ? 3.062 22.859 3.383 1 98.62 148 GLY B C 1
ATOM 2642 O O . GLY B 1 148 ? 3.248 22.141 4.363 1 98.62 148 GLY B O 1
ATOM 2643 N N . SER B 1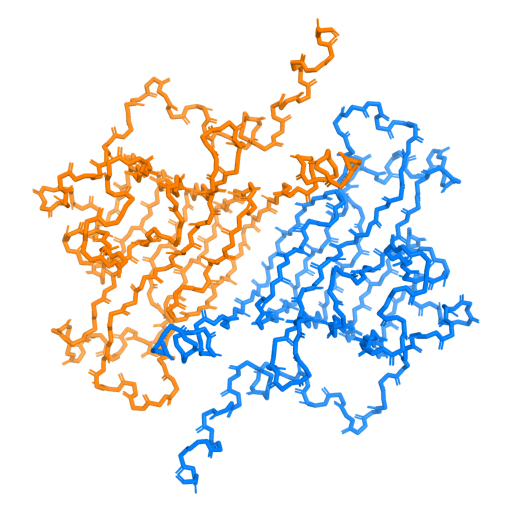 149 ? 4.035 23.344 2.672 1 98.69 149 SER B N 1
ATOM 2644 C CA . SER B 1 149 ? 5.406 22.891 2.887 1 98.69 149 SER B CA 1
ATOM 2645 C C . SER B 1 149 ? 6.145 23.812 3.863 1 98.69 149 SER B C 1
ATOM 2647 O O . SER B 1 149 ? 7.289 23.531 4.227 1 98.69 149 SER B O 1
ATOM 2649 N N . ASP B 1 150 ? 5.551 24.906 4.316 1 98.12 150 ASP B N 1
ATOM 2650 C CA . ASP B 1 150 ? 6.184 25.812 5.27 1 98.12 150 ASP B CA 1
ATOM 2651 C C . ASP B 1 150 ? 6.473 25.109 6.594 1 98.12 150 ASP B C 1
ATOM 2653 O O . ASP B 1 150 ? 5.551 24.656 7.273 1 98.12 150 ASP B O 1
ATOM 2657 N N . ARG B 1 151 ? 7.672 25.078 7.043 1 97.81 151 ARG B N 1
ATOM 2658 C CA . ARG B 1 151 ? 8.055 24.297 8.211 1 97.81 151 ARG B CA 1
ATOM 2659 C C . ARG B 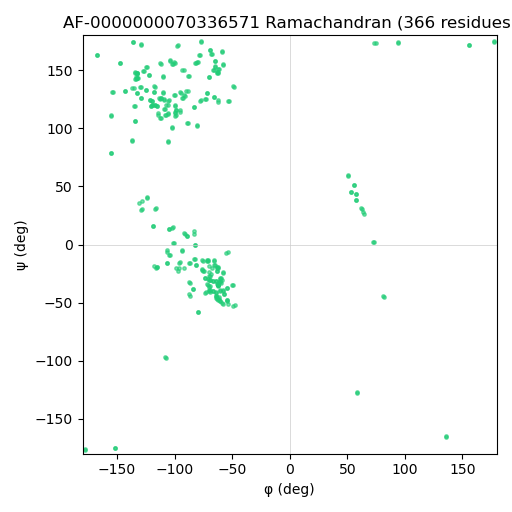1 151 ? 8.164 25.172 9.453 1 97.81 151 ARG B C 1
ATOM 2661 O O . ARG B 1 151 ? 8.492 24.688 10.539 1 97.81 151 ARG B O 1
ATOM 2668 N N . SER B 1 152 ? 7.898 26.422 9.352 1 98.19 152 SER B N 1
ATOM 2669 C CA . SER B 1 152 ? 8.156 27.359 10.438 1 98.19 152 SER B CA 1
ATOM 2670 C C . SER B 1 152 ? 7.32 27.031 11.664 1 98.19 152 SER B C 1
ATOM 2672 O O . SER B 1 152 ? 7.68 27.406 12.789 1 98.19 152 SER B O 1
ATOM 2674 N N . GLN B 1 153 ? 6.215 26.328 11.508 1 98.44 153 GLN B N 1
ATOM 2675 C CA . GLN B 1 153 ? 5.34 26.047 12.641 1 98.44 153 GLN B CA 1
ATOM 2676 C C . GLN B 1 153 ? 5.227 24.531 12.875 1 98.44 153 GLN B C 1
ATOM 2678 O O . GLN B 1 153 ? 4.305 24.078 13.555 1 98.44 153 GLN B O 1
ATOM 2683 N N . ARG B 1 154 ? 6.156 23.75 12.266 1 98.81 154 ARG B N 1
ATOM 2684 C CA . ARG B 1 154 ? 6.152 22.312 12.492 1 98.81 154 ARG B CA 1
ATOM 2685 C C . ARG B 1 154 ? 6.383 21.984 13.961 1 98.81 154 ARG B C 1
ATOM 2687 O O . ARG B 1 154 ? 7.016 22.75 14.68 1 98.81 154 ARG B O 1
ATOM 2694 N N . VAL B 1 155 ? 5.828 20.859 14.344 1 98.81 155 VAL B N 1
ATOM 2695 C CA . VAL B 1 155 ? 6.094 20.391 15.695 1 98.81 155 VAL B CA 1
ATOM 2696 C C . VAL B 1 155 ? 7.598 20.219 15.898 1 98.81 155 VAL B C 1
ATOM 2698 O O . VAL B 1 155 ? 8.32 19.875 14.953 1 98.81 155 VAL B O 1
ATOM 2701 N N . SER B 1 156 ? 8.062 20.281 17.109 1 98.44 156 SER B N 1
ATOM 2702 C CA . SER B 1 156 ? 9.484 20.297 17.422 1 98.44 156 SER B CA 1
ATOM 2703 C C . SER B 1 156 ? 10.102 18.906 17.281 1 98.44 156 SER B C 1
ATOM 2705 O O . SER B 1 156 ? 11.328 18.781 17.156 1 98.44 156 SER B O 1
ATOM 2707 N N . TRP B 1 157 ? 9.258 17.922 17.359 1 98.62 157 TRP B N 1
ATOM 2708 C CA . TRP B 1 157 ? 9.781 16.562 17.312 1 98.62 157 TRP B CA 1
ATOM 2709 C C . TRP B 1 157 ? 9.859 16.062 15.867 1 98.62 157 TRP B C 1
ATOM 2711 O O . TRP B 1 157 ? 10.141 14.883 15.625 1 98.62 157 TRP B O 1
ATOM 2721 N N . SER B 1 158 ? 9.609 16.906 14.859 1 98.56 158 SER B N 1
ATOM 2722 C CA . SER B 1 158 ? 9.898 16.578 13.469 1 98.56 158 SER B CA 1
ATOM 2723 C C . SER B 1 158 ? 11.234 17.156 13.023 1 98.56 158 SER B C 1
ATOM 2725 O O . SER B 1 158 ? 11.844 17.953 13.75 1 98.56 158 SER B O 1
ATOM 2727 N N . SER B 1 159 ? 11.641 16.734 11.797 1 98.12 159 SER B N 1
ATOM 2728 C CA . SER B 1 159 ? 13 17.062 11.383 1 98.12 159 SER B CA 1
ATOM 2729 C C . SER B 1 159 ? 13.031 17.578 9.945 1 98.12 159 SER B C 1
ATOM 2731 O O . SER B 1 159 ? 12.18 17.203 9.133 1 98.12 159 SER B O 1
ATOM 2733 N N . GLU B 1 160 ? 13.977 18.453 9.742 1 98.25 160 GLU B N 1
ATOM 2734 C CA . GLU B 1 160 ? 14.422 18.719 8.375 1 98.25 160 GLU B CA 1
ATOM 2735 C C . GLU B 1 160 ? 15.594 17.812 8 1 98.25 160 GLU B C 1
ATOM 2737 O O . GLU B 1 160 ? 16.594 17.75 8.727 1 98.25 160 GLU B O 1
ATOM 2742 N N . ILE B 1 161 ? 15.469 17.172 6.91 1 98.38 161 ILE B N 1
ATOM 2743 C CA . ILE B 1 161 ? 16.531 16.266 6.48 1 98.38 161 ILE B CA 1
ATOM 2744 C C . ILE B 1 161 ? 17.688 17.078 5.891 1 98.38 161 ILE B C 1
ATOM 2746 O O . ILE B 1 161 ? 17.5 17.828 4.934 1 98.38 161 ILE B O 1
ATOM 2750 N N . PRO B 1 162 ? 18.844 16.891 6.43 1 97.69 162 PRO B N 1
ATOM 2751 C CA . PRO B 1 162 ? 19.984 17.562 5.805 1 97.69 162 PRO B CA 1
ATOM 2752 C C . PRO B 1 162 ? 20.234 17.094 4.371 1 97.69 162 PRO B C 1
ATOM 2754 O O . PRO B 1 162 ? 20.062 15.914 4.062 1 97.69 162 PRO B O 1
ATOM 2757 N N . ASP B 1 163 ? 20.734 18 3.572 1 97 163 ASP B N 1
ATOM 2758 C CA . ASP B 1 163 ? 20.969 17.703 2.158 1 97 163 ASP B CA 1
ATOM 2759 C C . ASP B 1 163 ? 21.844 16.469 1.984 1 97 163 ASP B C 1
ATOM 2761 O O . ASP B 1 163 ? 21.609 15.656 1.086 1 97 163 ASP B O 1
ATOM 2765 N N . GLU B 1 164 ? 22.797 16.281 2.809 1 96.19 164 GLU B N 1
ATOM 2766 C CA . GLU B 1 164 ? 23.766 15.203 2.689 1 96.19 164 GLU B CA 1
ATOM 2767 C C . GLU B 1 164 ? 23.125 13.852 3.014 1 96.19 164 GLU B C 1
ATOM 2769 O O . GLU B 1 164 ? 23.688 12.805 2.725 1 96.19 164 GLU B O 1
ATOM 2774 N N . HIS B 1 165 ? 21.969 13.859 3.592 1 96.44 165 HIS B N 1
ATOM 2775 C CA . HIS B 1 165 ? 21.328 12.609 4.004 1 96.44 165 HIS B CA 1
ATOM 2776 C C . HIS B 1 165 ? 20.156 12.266 3.094 1 96.44 165 HIS B C 1
ATOM 2778 O O . HIS B 1 165 ? 19.594 11.172 3.201 1 96.44 165 HIS B O 1
ATOM 2784 N N . VAL B 1 166 ? 19.812 13.102 2.189 1 96.81 166 VAL B N 1
ATOM 2785 C CA . VAL B 1 166 ? 18.656 12.891 1.317 1 96.81 166 VAL B CA 1
ATOM 2786 C C . VAL B 1 166 ? 18.859 11.625 0.487 1 96.81 166 VAL B C 1
ATOM 2788 O O . VAL B 1 166 ? 17.922 10.875 0.25 1 96.81 166 VAL B O 1
ATOM 2791 N N . HIS B 1 167 ? 20.062 11.32 0.155 1 94.31 167 HIS B N 1
ATOM 2792 C CA . HIS B 1 167 ? 20.375 10.203 -0.733 1 94.31 167 HIS B CA 1
ATOM 2793 C C . HIS B 1 167 ? 20.078 8.867 -0.066 1 94.31 167 HIS B C 1
ATOM 2795 O O . HIS B 1 167 ? 19.891 7.855 -0.749 1 94.31 167 HIS B O 1
ATOM 2801 N N . VAL B 1 168 ? 20.094 8.805 1.245 1 94.25 168 VAL B N 1
ATOM 2802 C CA . VAL B 1 168 ? 19.781 7.586 1.987 1 94.25 168 VAL B CA 1
ATOM 2803 C C . VAL B 1 168 ? 18.375 7.098 1.631 1 94.25 168 VAL B C 1
ATOM 2805 O O . VAL B 1 168 ? 18.109 5.898 1.655 1 94.25 168 VAL B O 1
ATOM 2808 N N . TYR B 1 169 ? 17.531 8.008 1.177 1 95.75 169 TYR B N 1
ATOM 2809 C CA . TYR B 1 169 ? 16.125 7.684 0.963 1 95.75 169 TYR B CA 1
ATOM 2810 C C . TYR B 1 169 ? 15.82 7.527 -0.521 1 95.75 169 TYR B C 1
ATOM 2812 O O . TYR B 1 169 ? 14.656 7.461 -0.919 1 95.75 169 TYR B O 1
ATOM 2820 N N . SER B 1 170 ? 16.875 7.426 -1.333 1 94.38 170 SER B N 1
ATOM 2821 C CA . SER B 1 170 ? 16.656 7.051 -2.727 1 94.38 170 SER B CA 1
ATOM 2822 C C . SER B 1 170 ? 16.109 5.633 -2.844 1 94.38 170 SER B C 1
ATOM 2824 O O . SER B 1 170 ? 16.266 4.824 -1.926 1 94.38 170 SER B O 1
ATOM 2826 N N . VAL B 1 171 ? 15.484 5.398 -3.969 1 90.75 171 VAL B N 1
ATOM 2827 C CA . VAL B 1 171 ? 14.93 4.066 -4.211 1 90.75 171 VAL B CA 1
ATOM 2828 C C . VAL B 1 171 ? 16.031 3.018 -4.051 1 90.75 171 VAL B C 1
ATOM 2830 O O . VAL B 1 171 ? 15.852 2.031 -3.334 1 90.75 171 VAL B O 1
ATOM 2833 N N . ALA B 1 172 ? 17.188 3.197 -4.633 1 86.25 172 ALA B N 1
ATOM 2834 C CA . ALA B 1 172 ? 18.297 2.26 -4.609 1 86.25 172 ALA B CA 1
ATOM 2835 C C . ALA B 1 172 ? 18.781 2.01 -3.182 1 86.25 172 ALA B C 1
ATOM 2837 O O . ALA B 1 172 ? 19.016 0.864 -2.791 1 86.25 172 ALA B O 1
ATOM 2838 N N . ASN B 1 173 ? 18.828 3.027 -2.361 1 88.81 173 ASN B N 1
ATOM 2839 C CA . ASN B 1 173 ? 19.422 2.922 -1.035 1 88.81 173 ASN B CA 1
ATOM 2840 C C . ASN B 1 173 ? 18.406 2.443 0 1 88.81 173 ASN B C 1
ATOM 2842 O O . ASN B 1 173 ? 18.766 1.724 0.936 1 88.81 173 ASN B O 1
ATOM 2846 N N . PHE B 1 174 ? 17.188 2.799 -0.182 1 90.12 174 PHE B N 1
ATOM 2847 C CA . PHE B 1 174 ? 16.219 2.523 0.872 1 90.12 174 PHE B CA 1
ATOM 2848 C C . PHE B 1 174 ? 15.617 1.131 0.708 1 90.12 174 PHE B C 1
ATOM 2850 O O . PHE B 1 174 ? 15.398 0.425 1.694 1 90.12 174 PHE B O 1
ATOM 2857 N N . ILE B 1 175 ? 15.297 0.783 -0.464 1 82 175 ILE B N 1
ATOM 2858 C CA . ILE B 1 175 ? 14.625 -0.51 -0.581 1 82 175 ILE B CA 1
ATOM 2859 C C . ILE B 1 175 ? 15.477 -1.454 -1.426 1 82 175 ILE B C 1
ATOM 2861 O O . ILE B 1 175 ? 15.273 -2.67 -1.408 1 82 175 ILE B O 1
ATOM 2865 N N . GLN B 1 176 ? 16.406 -0.951 -2.207 1 63.75 176 GLN B N 1
ATOM 2866 C CA . GLN B 1 176 ? 17.203 -1.855 -3.031 1 63.75 176 GLN B CA 1
ATOM 2867 C C . GLN B 1 176 ? 18.547 -2.135 -2.389 1 63.75 176 GLN B C 1
ATOM 2869 O O . GLN B 1 176 ? 19.266 -3.047 -2.811 1 63.75 176 GLN B O 1
ATOM 2874 N N . ALA B 1 177 ? 19.016 -1.243 -1.43 1 52.19 177 ALA B N 1
ATOM 2875 C CA . ALA B 1 177 ? 20.406 -1.199 -1.005 1 52.19 177 ALA B CA 1
ATOM 2876 C C . ALA B 1 177 ? 20.859 -2.545 -0.441 1 52.19 177 ALA B C 1
ATOM 2878 O O . ALA B 1 177 ? 22 -2.951 -0.621 1 52.19 177 ALA B O 1
ATOM 2879 N N . ASP B 1 178 ? 20.109 -3.143 0.497 1 47.06 178 ASP B N 1
ATOM 2880 C CA . ASP B 1 178 ? 20.938 -4.164 1.141 1 47.06 178 ASP B CA 1
ATOM 2881 C C . ASP B 1 178 ? 21.516 -5.133 0.112 1 47.06 178 ASP B C 1
ATOM 2883 O O . ASP B 1 178 ? 22.141 -6.133 0.475 1 47.06 178 ASP B O 1
ATOM 2887 N N . GLU B 1 179 ? 21.141 -5.047 -1.039 1 39.44 179 GLU B N 1
ATOM 2888 C CA . GLU B 1 179 ? 21.812 -5.992 -1.93 1 39.44 179 GLU B CA 1
ATOM 2889 C C . GLU B 1 179 ? 23.328 -5.977 -1.718 1 39.44 179 GLU B C 1
ATOM 2891 O O . GLU B 1 179 ? 23.969 -7.027 -1.707 1 39.44 179 GLU B O 1
ATOM 2896 N N . TRP B 1 180 ? 23.859 -4.762 -1.784 1 35.75 180 TRP B N 1
ATOM 2897 C CA . TRP B 1 180 ? 25.312 -4.773 -1.803 1 35.75 180 TRP B CA 1
ATOM 2898 C C . TRP B 1 180 ? 25.875 -5.164 -0.44 1 35.75 180 TRP B C 1
ATOM 2900 O O . TRP B 1 180 ? 27.031 -5.578 -0.333 1 35.75 180 TRP B O 1
ATOM 2910 N N . ALA B 1 181 ? 25.266 -4.809 0.565 1 35.81 181 ALA B N 1
ATOM 2911 C CA . ALA B 1 181 ? 26 -5.098 1.797 1 35.81 181 ALA B CA 1
ATOM 2912 C C . ALA B 1 181 ? 25.969 -6.59 2.113 1 35.81 181 ALA B C 1
ATOM 2914 O O . ALA B 1 181 ? 26.844 -7.094 2.836 1 35.81 181 ALA B O 1
ATOM 2915 N N . LEU B 1 182 ? 24.891 -7.266 1.96 1 34.19 182 LEU B N 1
ATOM 2916 C CA . LEU B 1 182 ? 24.953 -8.68 2.314 1 34.19 182 LEU B CA 1
ATOM 2917 C C . LEU B 1 182 ? 25.938 -9.422 1.427 1 34.19 182 LEU B C 1
ATOM 2919 O O . LEU B 1 182 ? 26.359 -10.539 1.746 1 34.19 182 LEU B O 1
ATOM 2923 N N . MET B 1 183 ? 26.047 -9 0.147 1 31.77 183 MET B N 1
ATOM 2924 C CA . MET B 1 183 ? 27.078 -9.711 -0.606 1 31.77 183 MET B CA 1
ATOM 2925 C C . MET B 1 183 ? 28.469 -9.477 0.002 1 31.77 183 MET B C 1
ATOM 2927 O O . MET B 1 183 ? 29.375 -10.266 -0.212 1 31.77 183 MET B O 1
ATOM 2931 N N . SER B 1 184 ? 28.672 -8.328 0.507 1 30.61 184 SER B N 1
ATOM 2932 C CA . SER B 1 184 ? 30.047 -8.156 0.925 1 30.61 184 SER B CA 1
ATOM 2933 C C . SER B 1 184 ? 30.297 -8.789 2.287 1 30.61 184 SER B C 1
ATOM 2935 O O . SER B 1 184 ? 31.438 -8.836 2.754 1 30.61 184 SER B O 1
ATOM 2937 N N . GLY B 1 185 ? 29.266 -9.078 3.061 1 29.98 185 GLY B N 1
ATOM 2938 C CA . GLY B 1 185 ? 29.781 -9.812 4.203 1 29.98 185 GLY B CA 1
ATOM 2939 C C . GLY B 1 185 ? 29.906 -11.305 3.957 1 29.98 185 GLY B C 1
ATOM 2940 O O . GLY B 1 185 ? 29.25 -11.844 3.064 1 29.98 185 GLY B O 1
#

Solvent-accessible surface area (backbone atoms only — not comparable to full-atom values): 18167 Å² total; per-residue (Å²): 122,74,66,60,59,56,51,72,71,23,31,28,28,39,38,36,49,25,40,35,38,23,39,36,31,31,50,62,44,56,41,22,34,39,37,33,52,22,39,41,25,35,36,62,54,70,72,65,46,83,69,41,46,79,26,26,43,24,24,29,39,26,77,47,87,85,54,76,43,25,43,36,35,37,46,22,39,41,46,54,33,74,71,26,43,55,49,32,72,73,43,50,88,41,37,38,28,23,64,22,32,48,70,24,46,33,10,28,41,36,43,33,47,21,41,23,39,68,60,37,36,53,42,39,55,43,73,66,55,81,71,58,35,55,86,56,36,46,42,33,37,34,75,48,35,61,71,29,42,56,63,89,54,37,47,85,69,49,43,74,52,51,77,89,53,54,64,57,66,33,66,59,50,49,62,50,30,66,40,63,56,62,68,70,98,123,72,67,61,58,54,52,73,68,23,31,30,29,41,39,36,48,24,41,35,38,24,38,37,30,30,48,61,44,56,41,22,34,39,36,34,52,23,41,42,24,36,36,61,54,72,72,64,47,82,70,42,46,80,25,27,44,26,24,29,41,26,78,47,86,84,54,76,44,26,42,36,35,37,46,22,39,42,45,53,33,73,71,24,43,55,49,32,73,73,42,50,88,39,37,40,28,24,65,24,32,47,71,24,47,33,11,28,40,36,44,33,47,22,40,24,37,69,61,37,35,54,41,41,55,43,74,64,53,81,71,57,35,54,86,55,36,46,42,34,38,34,75,49,35,59,72,29,44,56,62,90,55,37,47,84,69,48,45,74,52,53,79,89,55,54,62,57,67,34,68,59,50,50,63,51,29,67,39,62,56,62,67,70,98

Foldseek 3Di:
DVVVVCQQQVQEEEAEAEEAEEAAQRAEEWGAYEYEAYEYAHEADDPPSLQAAEHASHEHADADPPHLTAYEYYAYEYYHDPVNVVSCVVPVPRHEYAPHEYPYQAYEYEYENYEYEQSHDQQRYDYPDDCGNLQRYEYEYYNYDYNNRDNPRHDPSYYYDDPVCPCCSDPCNRNVPVVPVVVVD/DVVVVCQQQVQEEEAEAEEAEEAAQRAEEWGAYEYEAYEYAHEADDPPSLQAAEHASHEHADADPPHLTAYEYYAYEYYHDPRNVVSCVVPVPRHEYAPHEYPYQAYEYEYEQYEYEQSYDQQRYDYPDDCGNLQRYEYEYYNYDYNNRDNPRHDPSYYYDDPVCPVCSDPCNRNVPVVPVVVVD

Secondary structure (DSSP, 8-state):
--HHHHHHHHTEEEEES-EEEESTT-EEES-EEEEES-EEEE---SS-GGG-EEEEEEEE---STT---EEEEES-EEEE-HHHHHHHHH-TTTEEEEEE--SSTT-EEEEES-EE-TTB-TT-B--SSTTTTTTT-EEEEES-BSGGG--TT--TT-EEPPGGGGGGGSHHHHTSTHHHHHHH-/--HHHHHHHHTEEEEES-EEEESTT-EEES-EEEEES-EEEE---SS-GGG-EEEEEEEE---STT---EEEEES-EEEE-HHHHHHHHH-TTTEEEEEE--SSTT-EEEEES-EE-TTB-TT-B--SSTTTTTTT-EEEEES-BSGGG--TT--TT-EEPPGGGGGGGSHHHHTSTHHHHHHH-

Sequence (370 aa):
GNQDTLYAHGLRQFYKSCRIQGNVDFIFGNSASVFQDCEILIAPRQVNPEKGEKNAVTAQGRIDPSQSTGFVFLNCLINGTEEYMKLYKANPKVHKNFLGRPWKDYSRTVFIGCNMEALITPDGWLPWSGDFALQTLYYGEAKNTGLGSDRSQRVSWSSEIPDEHVHVYSVANFIQADEWALMSGGNQDTLYAHGLRQFYKSCRIQGNVDFIFGNSASVFQDCEILIAPRQVNPEKGEKNAVTAQGRIDPSQSTGFVFLNCLINGTEEYMKLYKANPKVHKNFLGRPWKDYSRTVFIGCNMEALITPDGWLPWSGDFALQTLYYGEAKNTGLGSDRSQRVSWSSEIPDEHVHVYSVANFIQADEWALMSG

Nearest PDB structures (foldseek):
  1gq8-assembly1_A  TM=9.049E-01  e=2.413E-16  Daucus carota
  1xg2-assembly1_A  TM=8.823E-01  e=1.632E-15  Solanum lycopersicum
  5c1c-assembly1_A  TM=8.769E-01  e=1.919E-07  Aspergillus niger ATCC 1015
  8tne-assembly3_C  TM=7.899E-01  e=2.373E-07  Butyrivibrio proteoclasticus
  8tne-assembly2_B  TM=7.744E-01  e=6.507E-07  Butyrivibrio proteoclasticus

Radius of gyration: 20.33 Å; Cα contacts (8 Å, |Δi|>4): 921; chains: 2; bounding box: 59×54×44 Å